Protein AF-0000000067826527 (afdb_homodimer)

Organism: Synechocystis sp. (strain ATCC 27184 / PCC 6803 / Kazusa) (NCBI:txid1111708)

Secondary structure (DSSP, 8-state):
-EEE-SSHHHHHHHHHHHHHHHHHHHHHHHHHHTT-SSEEEEEEE-SSS-EEEEEEEETTEEEEEEHHHHHHHHHBTT-----BSSS------EEE--B-GGGB-TTS-B-HHHHHHHHHHHHHHHHHTSPP----/-EEE-SSHHHHHHHHHHHHHHHHHHHHHHHHHHTT-SSEEEEEEE-SSS-EEEEEEEETTEEEEEEHHHHHHHHHBTT-----BSSS------EEE--B-GGGB-TTS-B-HHHHHHHHHHHHHHHHHTS------

Structure (mmCIF, N/CA/C/O backbone):
data_AF-0000000067826527-model_v1
#
loop_
_entity.id
_entity.type
_entity.pdbx_description
1 polymer 'Slr1568 protein'
#
loop_
_atom_site.group_PDB
_atom_site.id
_atom_site.type_symbol
_atom_site.label_atom_id
_atom_site.label_alt_id
_atom_site.label_comp_id
_atom_site.label_asym_id
_atom_site.label_entity_id
_atom_site.label_seq_id
_atom_site.pdbx_PDB_ins_code
_atom_site.Cartn_x
_atom_site.Cartn_y
_atom_site.Cartn_z
_atom_site.occupancy
_atom_site.B_iso_or_equiv
_atom_site.auth_seq_id
_atom_site.auth_comp_id
_atom_site.auth_asym_id
_atom_site.auth_atom_id
_atom_site.pdbx_PDB_model_num
ATOM 1 N N . MET A 1 1 ? -5.289 8.93 -5.184 1 75.12 1 MET A N 1
ATOM 2 C CA . MET A 1 1 ? -4.32 8.555 -6.203 1 75.12 1 MET A CA 1
ATOM 3 C C . MET A 1 1 ? -4.055 7.055 -6.172 1 75.12 1 MET A C 1
ATOM 5 O O . MET A 1 1 ? -4.09 6.434 -5.109 1 75.12 1 MET A O 1
ATOM 9 N N . LYS A 1 2 ? -3.906 6.398 -7.367 1 79.69 2 LYS A N 1
ATOM 10 C CA . LYS A 1 2 ? -3.594 4.98 -7.512 1 79.69 2 LYS A CA 1
ATOM 11 C C . LYS A 1 2 ? -2.15 4.777 -7.957 1 79.69 2 LYS A C 1
ATOM 13 O O . LYS A 1 2 ? -1.771 5.184 -9.055 1 79.69 2 LYS A O 1
ATOM 18 N N . PRO A 1 3 ? -1.299 4.117 -7.094 1 85.69 3 PRO A N 1
ATOM 19 C CA . PRO A 1 3 ? 0.107 3.943 -7.465 1 85.69 3 PRO A CA 1
ATOM 20 C C . PRO A 1 3 ? 0.297 2.949 -8.609 1 85.69 3 PRO A C 1
ATOM 22 O O . PRO A 1 3 ? -0.403 1.935 -8.672 1 85.69 3 PRO A O 1
ATOM 25 N N . GLU A 1 4 ? 1.176 3.312 -9.516 1 86.81 4 GLU A N 1
ATOM 26 C CA . GLU A 1 4 ? 1.627 2.445 -10.602 1 86.81 4 GLU A CA 1
ATOM 27 C C . GLU A 1 4 ? 3.104 2.09 -10.445 1 86.81 4 GLU A C 1
ATOM 29 O O . GLU A 1 4 ? 3.938 2.969 -10.219 1 86.81 4 GLU A O 1
ATOM 34 N N . PHE A 1 5 ? 3.385 0.788 -10.688 1 87.75 5 PHE A N 1
ATOM 35 C CA . PHE A 1 5 ? 4.746 0.314 -10.477 1 87.75 5 PHE A CA 1
ATOM 36 C C . PHE A 1 5 ? 5.414 -0.027 -11.805 1 87.75 5 PHE A C 1
ATOM 38 O O . PHE A 1 5 ? 4.793 -0.626 -12.68 1 87.75 5 PHE A O 1
ATOM 45 N N . ALA A 1 6 ? 6.664 0.264 -11.922 1 84.06 6 ALA A N 1
ATOM 46 C CA . ALA A 1 6 ? 7.402 0.062 -13.164 1 84.06 6 ALA A CA 1
ATOM 47 C C . ALA A 1 6 ? 7.812 -1.398 -13.328 1 84.06 6 ALA A C 1
ATOM 49 O O . ALA A 1 6 ? 7.953 -1.889 -14.453 1 84.06 6 ALA A O 1
ATOM 50 N N . THR A 1 7 ? 8.086 -2.043 -12.227 1 82.44 7 THR A N 1
ATOM 51 C CA . THR A 1 7 ? 8.586 -3.41 -12.281 1 82.44 7 THR A CA 1
ATOM 52 C C . THR A 1 7 ? 7.82 -4.312 -11.32 1 82.44 7 THR A C 1
ATOM 54 O O . THR A 1 7 ? 7.191 -3.828 -10.383 1 82.44 7 THR A O 1
ATOM 57 N N . VAL A 1 8 ? 7.879 -5.609 -11.555 1 79.75 8 VAL A N 1
ATOM 58 C CA . VAL A 1 8 ? 7.281 -6.598 -10.656 1 79.75 8 VAL A CA 1
ATOM 59 C C . VAL A 1 8 ? 7.949 -6.527 -9.289 1 79.75 8 VAL A C 1
ATOM 61 O O . VAL A 1 8 ? 7.285 -6.66 -8.258 1 79.75 8 VAL A O 1
ATOM 64 N N . GLN A 1 9 ? 9.25 -6.336 -9.328 1 83.44 9 GLN A N 1
ATOM 65 C CA . GLN A 1 9 ? 9.977 -6.227 -8.07 1 83.44 9 GLN A CA 1
ATOM 66 C C . GLN A 1 9 ? 9.453 -5.062 -7.227 1 83.44 9 GLN A C 1
ATOM 68 O O . GLN A 1 9 ? 9.289 -5.195 -6.016 1 83.44 9 GLN A O 1
ATOM 73 N N . ALA A 1 10 ? 9.25 -3.926 -7.859 1 88.62 10 ALA A N 1
ATOM 74 C CA . ALA A 1 10 ? 8.703 -2.771 -7.148 1 88.62 10 ALA A CA 1
ATOM 75 C C . ALA A 1 10 ? 7.332 -3.084 -6.566 1 88.62 10 ALA A C 1
ATOM 77 O O . ALA A 1 10 ? 7.023 -2.689 -5.441 1 88.62 10 ALA A O 1
ATOM 78 N N . TRP A 1 11 ? 6.578 -3.768 -7.25 1 88.06 11 TRP A N 1
ATOM 79 C CA . TRP A 1 11 ? 5.25 -4.172 -6.797 1 88.06 11 TRP A CA 1
ATOM 80 C C . TRP A 1 11 ? 5.348 -5.09 -5.582 1 88.06 11 TRP A C 1
ATOM 82 O O . TRP A 1 11 ? 4.621 -4.914 -4.602 1 88.06 11 TRP A O 1
ATOM 92 N N . GLU A 1 12 ? 6.215 -6.059 -5.613 1 85.25 12 GLU A N 1
ATOM 93 C CA . GLU A 1 12 ? 6.422 -6.984 -4.504 1 85.25 12 GLU A CA 1
ATOM 94 C C . GLU A 1 12 ? 6.902 -6.25 -3.258 1 85.25 12 GLU A C 1
ATOM 96 O O . GLU A 1 12 ? 6.449 -6.531 -2.146 1 85.25 12 GLU A O 1
ATOM 101 N N . GLN A 1 13 ? 7.781 -5.383 -3.512 1 90.44 13 GLN A N 1
ATOM 102 C CA . GLN A 1 13 ? 8.266 -4.586 -2.389 1 90.44 13 GLN A CA 1
ATOM 103 C C . GLN A 1 13 ? 7.137 -3.76 -1.775 1 90.44 13 GLN A C 1
ATOM 105 O O . GLN A 1 13 ? 7.047 -3.637 -0.552 1 90.44 13 GLN A O 1
ATOM 110 N N . ALA A 1 14 ? 6.324 -3.15 -2.564 1 92.69 14 ALA A N 1
ATOM 111 C CA . ALA A 1 14 ? 5.188 -2.375 -2.076 1 92.69 14 ALA A CA 1
ATOM 112 C C . ALA A 1 14 ? 4.27 -3.23 -1.209 1 92.69 14 ALA A C 1
ATOM 114 O O . ALA A 1 14 ? 3.82 -2.793 -0.147 1 92.69 14 ALA A O 1
ATOM 115 N N . ASP A 1 15 ? 4 -4.359 -1.631 1 88.25 15 ASP A N 1
ATOM 116 C CA . ASP A 1 15 ? 3.119 -5.254 -0.89 1 88.25 15 ASP A CA 1
ATOM 117 C C . ASP A 1 15 ? 3.68 -5.551 0.5 1 88.25 15 ASP A C 1
ATOM 119 O O . ASP A 1 15 ? 2.924 -5.656 1.469 1 88.25 15 ASP A O 1
ATOM 123 N N . CYS A 1 16 ? 4.945 -5.734 0.567 1 88.69 16 CYS A N 1
ATOM 124 C CA . CYS A 1 16 ? 5.582 -6.008 1.849 1 88.69 16 CYS A CA 1
ATOM 125 C C . CYS A 1 16 ? 5.531 -4.785 2.756 1 88.69 16 CYS A C 1
ATOM 127 O O . CYS A 1 16 ? 5.449 -4.914 3.979 1 88.69 16 CYS A O 1
ATOM 129 N N . LEU A 1 17 ? 5.504 -3.629 2.172 1 93.94 17 LEU A N 1
ATOM 130 C CA . LEU A 1 17 ? 5.637 -2.393 2.932 1 93.94 17 LEU A CA 1
ATOM 131 C C . LEU A 1 17 ? 4.266 -1.844 3.316 1 93.94 17 LEU A C 1
ATOM 133 O O . LEU A 1 17 ? 4.105 -1.26 4.391 1 93.94 17 LEU A O 1
ATOM 137 N N . MET A 1 18 ? 3.295 -2.014 2.523 1 94.31 18 MET A N 1
ATOM 138 C CA . MET A 1 18 ? 2.094 -1.186 2.594 1 94.31 18 MET A CA 1
ATOM 139 C C . MET A 1 18 ? 1.271 -1.523 3.832 1 94.31 18 MET A C 1
ATOM 141 O O . MET A 1 18 ? 0.791 -0.627 4.527 1 94.31 18 MET A O 1
ATOM 145 N N . GLN A 1 19 ? 1.139 -2.717 4.082 1 91.25 19 GLN A N 1
ATOM 146 C CA . GLN A 1 19 ? 0.295 -3.074 5.219 1 91.25 19 GLN A CA 1
ATOM 147 C C . GLN A 1 19 ? 0.91 -2.602 6.531 1 91.25 19 GLN A C 1
ATOM 149 O O . GLN A 1 19 ? 0.26 -1.901 7.312 1 91.25 19 GLN A O 1
ATOM 154 N N . PRO A 1 20 ? 2.188 -2.918 6.766 1 94.94 20 PRO A N 1
ATOM 155 C CA . PRO A 1 20 ? 2.799 -2.4 7.992 1 94.94 20 PRO A CA 1
ATOM 156 C C . PRO A 1 20 ? 2.873 -0.875 8.016 1 94.94 20 PRO A C 1
ATOM 158 O O . PRO A 1 20 ? 2.771 -0.266 9.086 1 94.94 20 PRO A O 1
ATOM 161 N N . ALA A 1 21 ? 3.092 -0.25 6.93 1 97.25 21 ALA A N 1
ATOM 162 C CA . ALA A 1 21 ? 3.127 1.208 6.855 1 97.25 21 ALA A CA 1
ATOM 163 C C . ALA A 1 21 ? 1.766 1.808 7.195 1 97.25 21 ALA A C 1
ATOM 165 O O . ALA A 1 21 ? 1.682 2.799 7.926 1 97.25 21 ALA A O 1
ATOM 166 N N . LEU A 1 22 ? 0.709 1.244 6.707 1 95.38 22 LEU A N 1
ATOM 167 C CA . LEU A 1 22 ? -0.637 1.734 6.98 1 95.38 22 LEU A CA 1
ATOM 168 C C . LEU A 1 22 ? -0.954 1.646 8.469 1 95.38 22 LEU A C 1
ATOM 170 O O . LEU A 1 22 ? -1.462 2.604 9.062 1 95.38 22 LEU A O 1
ATOM 174 N N . ILE A 1 23 ? -0.688 0.523 9.062 1 94.44 23 ILE A N 1
ATOM 175 C CA . ILE A 1 23 ? -0.967 0.311 10.477 1 94.44 23 ILE A CA 1
ATOM 176 C C . ILE A 1 23 ? -0.205 1.338 11.312 1 94.44 23 ILE A C 1
ATOM 178 O O . ILE A 1 23 ? -0.773 1.959 12.211 1 94.44 23 ILE A O 1
ATOM 182 N N . ARG A 1 24 ? 1.054 1.52 10.977 1 97.88 24 ARG A N 1
ATOM 183 C CA . ARG A 1 24 ? 1.873 2.467 11.727 1 97.88 24 ARG A CA 1
ATOM 184 C C . ARG A 1 24 ? 1.398 3.898 11.5 1 97.88 24 ARG A C 1
ATOM 186 O O . ARG A 1 24 ? 1.405 4.711 12.422 1 97.88 24 ARG A O 1
ATOM 193 N N . THR A 1 25 ? 1.065 4.266 10.242 1 97.81 25 THR A N 1
ATOM 194 C CA . THR A 1 25 ? 0.529 5.59 9.945 1 97.81 25 THR A CA 1
ATOM 195 C C . THR A 1 25 ? -0.714 5.867 10.789 1 97.81 25 THR A C 1
ATOM 197 O O . THR A 1 25 ? -0.813 6.918 11.43 1 97.81 25 THR A O 1
ATOM 200 N N . ILE A 1 26 ? -1.634 4.91 10.844 1 96.62 26 ILE A N 1
ATOM 201 C CA . ILE A 1 26 ? -2.871 5.066 11.602 1 96.62 26 ILE A CA 1
ATOM 202 C C . ILE A 1 26 ? -2.553 5.172 13.086 1 96.62 26 ILE A C 1
ATOM 204 O O . ILE A 1 26 ? -3.111 6.016 13.789 1 96.62 26 ILE A O 1
ATOM 208 N N . ASP A 1 27 ? -1.639 4.34 13.625 1 97.31 27 ASP A N 1
ATOM 209 C CA . ASP A 1 27 ? -1.258 4.363 15.031 1 97.31 27 ASP A CA 1
ATOM 210 C C . ASP A 1 27 ? -0.679 5.723 15.422 1 97.31 27 ASP A C 1
ATOM 212 O O . ASP A 1 27 ? -1.078 6.309 16.438 1 97.31 27 ASP A O 1
ATOM 216 N N . HIS A 1 28 ? 0.188 6.211 14.609 1 97.94 28 HIS A N 1
ATOM 217 C CA . HIS A 1 28 ? 0.809 7.496 14.914 1 97.94 28 HIS A CA 1
ATOM 218 C C . HIS A 1 28 ? -0.188 8.641 14.758 1 97.94 28 HIS A C 1
ATOM 220 O O . HIS A 1 28 ? -0.124 9.633 15.492 1 97.94 28 HIS A O 1
ATOM 226 N N . LEU A 1 29 ? -1.054 8.562 13.797 1 97.12 29 LEU A N 1
ATOM 227 C CA . LEU A 1 29 ? -2.119 9.555 13.68 1 97.12 29 LEU A CA 1
ATOM 228 C C . LEU A 1 29 ? -2.967 9.586 14.945 1 97.12 29 LEU A C 1
ATOM 230 O O . LEU A 1 29 ? -3.209 10.664 15.508 1 97.12 29 LEU A O 1
ATOM 234 N N . ARG A 1 30 ? -3.43 8.406 15.32 1 96.12 30 ARG A N 1
ATOM 235 C CA . ARG A 1 30 ? -4.23 8.305 16.547 1 96.12 30 ARG A CA 1
ATOM 236 C C . ARG A 1 30 ? -3.51 8.945 17.719 1 96.12 30 ARG A C 1
ATOM 238 O O . ARG A 1 30 ? -4.105 9.734 18.469 1 96.12 30 ARG A O 1
ATOM 245 N N . GLN A 1 31 ? -2.268 8.562 17.922 1 97.38 31 GLN A N 1
ATOM 246 C CA . GLN A 1 31 ? -1.473 9.109 19.016 1 97.38 31 GLN A CA 1
ATOM 247 C C . GLN A 1 31 ? -1.354 10.625 18.891 1 97.38 31 GLN A C 1
ATOM 249 O O . GLN A 1 31 ? -1.518 11.344 19.891 1 97.38 31 GLN A O 1
ATOM 254 N N . GLY A 1 32 ? -1.111 11.164 17.703 1 96.31 32 GLY A N 1
ATOM 255 C CA . GLY A 1 32 ? -0.973 12.594 17.5 1 96.31 32 GLY A CA 1
ATOM 256 C C . GLY A 1 32 ? -2.27 13.359 17.703 1 96.31 32 GLY A C 1
ATOM 257 O O . GLY A 1 32 ? -2.262 14.492 18.172 1 96.31 32 GLY A O 1
ATOM 258 N N . LEU A 1 33 ? -3.301 12.766 17.359 1 96 33 LEU A N 1
ATOM 259 C CA . LEU A 1 33 ? -4.609 13.406 17.453 1 96 33 LEU A CA 1
ATOM 260 C C . LEU A 1 33 ? -5.051 13.531 18.906 1 96 33 LEU A C 1
ATOM 262 O O . LEU A 1 33 ? -5.941 14.328 19.219 1 96 33 LEU A O 1
ATOM 266 N N . GLU A 1 34 ? -4.543 12.734 19.75 1 94.94 34 GLU A N 1
ATOM 267 C CA . GLU A 1 34 ? -4.871 12.828 21.172 1 94.94 34 GLU A CA 1
ATOM 268 C C . GLU A 1 34 ? -4.559 14.219 21.719 1 94.94 34 GLU A C 1
ATOM 270 O O . GLU A 1 34 ? -5.23 14.695 22.641 1 94.94 34 GLU A O 1
ATOM 275 N N . SER A 1 35 ? -3.57 14.859 21.234 1 91.62 35 SER A N 1
ATOM 276 C CA . SER A 1 35 ? -3.18 16.188 21.703 1 91.62 35 SER A CA 1
ATOM 277 C C . SER A 1 35 ? -3.568 17.266 20.719 1 91.62 35 SER A C 1
ATOM 279 O O . SER A 1 35 ? -3.217 18.438 20.891 1 91.62 35 SER A O 1
ATOM 281 N N . CYS A 1 36 ? -4.105 16.938 19.625 1 91.69 36 CYS A N 1
ATOM 282 C CA . CYS A 1 36 ? -4.504 17.875 18.578 1 91.69 36 CYS A CA 1
ATOM 283 C C . CYS A 1 36 ? -5.781 18.609 18.984 1 91.69 36 CYS A C 1
ATOM 285 O O . CYS A 1 36 ? -6.762 17.984 19.391 1 91.69 36 CYS A O 1
ATOM 287 N N . PRO A 1 37 ? -5.801 20.016 18.938 1 91.5 37 PRO A N 1
ATOM 288 C CA . PRO A 1 37 ? -6.984 20.766 19.344 1 91.5 37 PRO A CA 1
ATOM 289 C C . PRO A 1 37 ? -8.109 20.703 18.312 1 91.5 37 PRO A C 1
ATOM 291 O O . PRO A 1 37 ? -9.242 21.109 18.594 1 91.5 37 P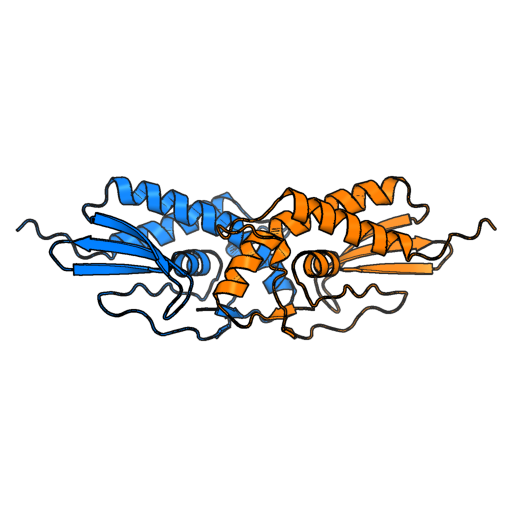RO A O 1
ATOM 294 N N . TRP A 1 38 ? -7.887 20.125 17.125 1 93.75 38 TRP A N 1
ATOM 295 C CA . TRP A 1 38 ? -8.914 19.969 16.109 1 93.75 38 TRP A CA 1
ATOM 296 C C . TRP A 1 38 ? -9.773 18.75 16.375 1 93.75 38 TRP A C 1
ATOM 298 O O . TRP A 1 38 ? -9.266 17.703 16.797 1 93.75 38 TRP A O 1
ATOM 308 N N . ARG A 1 39 ? -11.094 19.047 16.094 1 94.12 39 ARG A N 1
ATOM 309 C CA . ARG A 1 39 ? -11.977 17.875 16.188 1 94.12 39 ARG A CA 1
ATOM 310 C C . ARG A 1 39 ? -11.742 16.938 15.008 1 94.12 39 ARG A C 1
ATOM 312 O O . ARG A 1 39 ? -11.781 17.344 13.852 1 94.12 39 ARG A O 1
ATOM 319 N N . SER A 1 40 ? -11.477 15.633 15.352 1 95.44 40 SER A N 1
ATOM 320 C CA . SER A 1 40 ? -11.125 14.664 14.32 1 95.44 40 SER A CA 1
ATOM 321 C C . SER A 1 40 ? -12.25 13.648 14.109 1 95.44 40 SER A C 1
ATOM 323 O O . SER 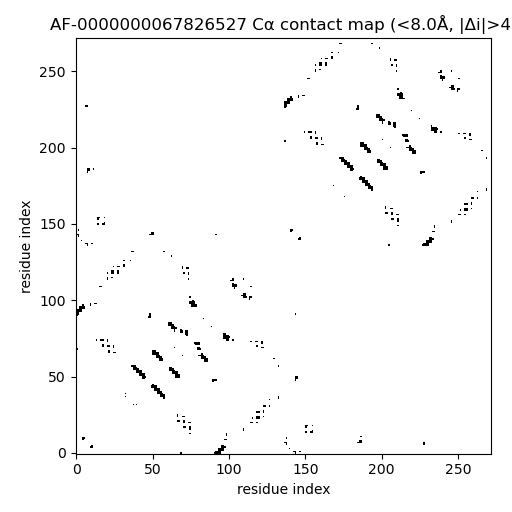A 1 40 ? -12.961 13.305 15.055 1 95.44 40 SER A O 1
ATOM 325 N N . ARG A 1 41 ? -12.461 13.273 12.812 1 93.94 41 ARG A N 1
ATOM 326 C CA . ARG A 1 41 ? -13.336 12.148 12.477 1 93.94 41 ARG A CA 1
ATOM 327 C C . ARG A 1 41 ? -12.797 11.367 11.289 1 93.94 41 ARG A C 1
ATOM 329 O O . ARG A 1 41 ? -12.234 11.953 10.359 1 93.94 41 ARG A O 1
ATOM 336 N N . TYR A 1 42 ? -12.977 9.961 11.398 1 91.31 42 TYR A N 1
ATOM 337 C CA . TYR A 1 42 ? -12.625 9.078 10.289 1 91.31 42 TYR A CA 1
ATOM 338 C C . TYR A 1 42 ? -13.836 8.781 9.414 1 91.31 42 TYR A C 1
ATOM 340 O O . TYR A 1 42 ? -14.922 8.492 9.93 1 91.31 42 TYR A O 1
ATOM 348 N N . GLU A 1 43 ? -13.672 9.062 8.109 1 88.31 43 GLU A N 1
ATOM 349 C CA . GLU A 1 43 ? -14.766 8.773 7.18 1 88.31 43 GLU A CA 1
ATOM 350 C C . GLU A 1 43 ? -14.312 7.832 6.07 1 88.31 43 GLU A C 1
ATOM 352 O O . GLU A 1 43 ? -13.18 7.93 5.59 1 88.31 43 GLU A O 1
ATOM 357 N N . GLU A 1 44 ? -15.078 6.82 5.832 1 83.75 44 GLU A N 1
ATOM 358 C CA . GLU A 1 44 ? -14.945 6.023 4.617 1 83.75 44 GLU A CA 1
ATOM 359 C C . GLU A 1 44 ? -15.867 6.543 3.516 1 83.75 44 GLU A C 1
ATOM 361 O O . GLU A 1 44 ? -17.078 6.648 3.713 1 83.75 44 GLU A O 1
ATOM 366 N N . VAL A 1 45 ? -15.266 7.023 2.387 1 77.62 45 VAL A N 1
ATOM 367 C CA . VAL A 1 45 ? -16.078 7.625 1.329 1 77.62 45 VAL A CA 1
ATOM 368 C C . VAL A 1 45 ? -15.977 6.781 0.062 1 77.62 45 VAL A C 1
ATOM 370 O O . VAL A 1 45 ? -15.008 6.043 -0.129 1 77.62 45 VAL A O 1
ATOM 373 N N . GLN A 1 46 ? -16.984 6.75 -0.594 1 72.5 46 GLN A N 1
ATOM 374 C CA . GLN A 1 46 ? -17 6.07 -1.886 1 72.5 46 GLN A CA 1
ATOM 375 C C . GLN A 1 46 ? -16.906 7.074 -3.033 1 72.5 46 GLN A C 1
ATOM 377 O O . GLN A 1 46 ? -16.391 6.754 -4.102 1 72.5 46 GLN A O 1
ATOM 382 N N . GLU A 1 47 ? -17.406 8.164 -2.891 1 70.56 47 GLU A N 1
ATOM 383 C CA . GLU A 1 47 ? -17.375 9.242 -3.875 1 70.56 47 GLU A CA 1
ATOM 384 C C . GLU A 1 47 ? -16.766 10.516 -3.287 1 70.56 47 GLU A C 1
ATOM 386 O O . GLU A 1 47 ? -16.906 10.781 -2.092 1 70.56 47 GLU A O 1
ATOM 391 N N . PRO A 1 48 ? -16.109 11.391 -4.117 1 65.75 48 PRO A N 1
ATOM 392 C CA . PRO A 1 48 ? -15.82 11.141 -5.531 1 65.75 48 PRO A CA 1
ATOM 393 C C . PRO A 1 48 ? -14.727 10.094 -5.73 1 65.75 48 PRO A C 1
ATOM 395 O O . PRO A 1 48 ? -14.664 9.453 -6.781 1 65.75 48 PRO A O 1
ATOM 398 N N . ILE A 1 49 ? -13.828 9.969 -4.691 1 64.56 49 ILE A N 1
ATOM 399 C CA . ILE A 1 49 ? -12.789 8.938 -4.742 1 64.56 49 ILE A CA 1
ATOM 400 C C . ILE A 1 49 ? -12.867 8.07 -3.492 1 64.56 49 ILE A C 1
ATOM 402 O O . ILE A 1 49 ? -12.812 8.578 -2.369 1 64.56 49 ILE A O 1
ATOM 406 N N . PRO A 1 50 ? -13.172 6.73 -3.729 1 69.06 50 PRO A N 1
ATOM 407 C CA . PRO A 1 50 ? -13.219 5.836 -2.566 1 69.06 50 PRO A CA 1
ATOM 408 C C . PRO A 1 50 ? -11.945 5.895 -1.729 1 69.06 50 PRO A C 1
ATOM 410 O O . PRO A 1 50 ? -10.844 6.035 -2.275 1 69.06 50 PRO A O 1
ATOM 413 N N . GLY A 1 51 ? -12.133 5.93 -0.45 1 76.75 51 GLY A N 1
ATOM 414 C CA . GLY A 1 51 ? -10.969 5.914 0.422 1 76.75 51 GLY A CA 1
ATOM 415 C C . GLY A 1 51 ? -11.312 6.145 1.881 1 76.75 51 GLY A C 1
ATOM 416 O O . GLY A 1 51 ? -12.484 6.266 2.236 1 76.75 51 GLY A O 1
ATOM 417 N N . HIS A 1 52 ? -10.32 5.898 2.672 1 84.81 52 HIS A N 1
ATOM 418 C CA . HIS A 1 52 ? -10.367 6.18 4.102 1 84.81 52 HIS A CA 1
ATOM 419 C C . HIS A 1 52 ? -9.75 7.539 4.418 1 84.81 52 HIS A C 1
ATOM 421 O O . HIS A 1 52 ? -8.539 7.723 4.277 1 84.81 52 HIS A O 1
ATOM 427 N N . ARG A 1 53 ? -10.703 8.461 4.926 1 89.81 53 ARG A N 1
ATOM 428 C CA . ARG A 1 53 ? -10.25 9.828 5.117 1 89.81 53 ARG A CA 1
ATOM 429 C C . ARG A 1 53 ? -10.258 10.211 6.598 1 89.81 53 ARG A C 1
ATOM 431 O O . ARG A 1 53 ? -11.148 9.805 7.34 1 89.81 53 ARG A O 1
ATOM 438 N N . LEU A 1 54 ? -9.281 11.047 6.969 1 94.56 54 LEU A N 1
ATOM 439 C CA . LEU A 1 54 ? -9.266 11.781 8.227 1 94.56 54 LEU A CA 1
ATOM 440 C C . LEU A 1 54 ? -9.703 13.227 8.008 1 94.56 54 LEU A C 1
ATOM 442 O O . LEU A 1 54 ? -9.117 13.938 7.188 1 94.56 54 LEU A O 1
ATOM 446 N N . ILE A 1 55 ? -10.805 13.617 8.656 1 93.56 55 ILE A N 1
ATOM 447 C CA . ILE A 1 55 ? -11.312 14.977 8.586 1 93.56 55 ILE A CA 1
ATOM 448 C C . ILE A 1 55 ? -11.062 15.695 9.906 1 93.56 55 ILE A C 1
ATOM 450 O O . ILE A 1 55 ? -11.414 15.18 10.977 1 93.56 55 ILE A O 1
ATOM 454 N N . LEU A 1 56 ? -10.43 16.828 9.836 1 94.88 56 LEU A N 1
ATOM 455 C CA . LEU A 1 56 ? -10.172 17.703 10.977 1 94.88 56 LEU A CA 1
ATOM 456 C C . LEU A 1 56 ? -10.945 19.016 10.836 1 94.88 56 LEU A C 1
ATOM 458 O O . LEU A 1 56 ? -10.898 19.656 9.789 1 94.88 56 LEU A O 1
ATOM 462 N N . GLU A 1 57 ? -11.625 19.328 11.922 1 93.5 57 GLU A N 1
ATOM 463 C CA . GLU A 1 57 ? -12.453 20.531 11.898 1 93.5 57 GLU A CA 1
ATOM 464 C C . GLU A 1 57 ? -12.133 21.438 13.078 1 93.5 57 GLU A C 1
ATOM 466 O O . GLU A 1 57 ? -11.906 20.969 14.188 1 93.5 57 GLU A O 1
ATOM 471 N N . ASN A 1 58 ? -12.023 22.734 12.766 1 91.94 58 ASN A N 1
ATOM 472 C CA . ASN A 1 58 ? -11.82 23.766 13.773 1 91.94 58 ASN A CA 1
ATOM 473 C C . ASN A 1 58 ? -12.453 25.094 13.352 1 91.94 58 ASN A C 1
ATOM 475 O O . ASN A 1 58 ? -12.07 25.672 12.328 1 91.94 58 ASN A O 1
ATOM 479 N N . GLU A 1 59 ? -13.297 25.672 14.203 1 88.94 59 GLU A N 1
ATOM 480 C CA . GLU A 1 59 ? -13.922 26.969 14.039 1 88.94 59 GLU A CA 1
ATOM 481 C C . GLU A 1 59 ? -14.352 27.203 12.594 1 88.94 59 GLU A C 1
ATOM 483 O O . GLU A 1 59 ? -14.047 28.234 12.008 1 88.94 59 GLU A O 1
ATOM 488 N N . GLY A 1 60 ? -14.938 26.172 11.906 1 87.06 60 GLY A N 1
ATOM 489 C CA . GLY A 1 60 ? -15.516 26.312 10.586 1 87.06 60 GLY A CA 1
ATOM 490 C C . GLY A 1 60 ? -14.562 25.938 9.469 1 87.06 60 GLY A C 1
ATOM 491 O O . GLY A 1 60 ? -14.938 25.922 8.297 1 87.06 60 GLY A O 1
ATOM 492 N N . GLN A 1 61 ? -13.492 25.656 9.898 1 89.12 61 GLN A N 1
ATOM 493 C CA . GLN A 1 61 ? -12.508 25.203 8.914 1 89.12 61 GLN A CA 1
ATOM 494 C C . GLN A 1 61 ? -12.398 23.688 8.906 1 89.12 61 GLN A C 1
ATOM 496 O O . GLN A 1 61 ? -12.539 23.047 9.945 1 89.12 61 GLN A O 1
ATOM 501 N N . THR A 1 62 ? -12.156 23.266 7.656 1 89.88 62 THR A N 1
ATOM 502 C CA . THR A 1 62 ? -12.016 21.828 7.508 1 89.88 62 THR A CA 1
ATOM 503 C C . THR A 1 62 ? -10.719 21.484 6.781 1 89.88 62 THR A C 1
ATOM 505 O O . THR A 1 62 ? -10.352 22.156 5.805 1 89.88 62 THR A O 1
ATOM 508 N N . TYR A 1 63 ? -10.102 20.469 7.391 1 90.12 63 TYR A N 1
ATOM 509 C CA . TYR A 1 63 ? -8.898 19.891 6.801 1 90.12 63 TYR A CA 1
ATOM 510 C C . TYR A 1 63 ? -8.977 18.375 6.766 1 90.12 63 TYR A C 1
ATOM 512 O O . TYR A 1 63 ? -9.445 17.75 7.719 1 90.12 63 TYR A O 1
ATOM 520 N N . GLY A 1 64 ? -8.516 17.906 5.539 1 90.19 64 GLY A N 1
ATOM 521 C CA . GLY A 1 64 ? -8.633 16.469 5.414 1 90.19 64 GLY A CA 1
ATOM 522 C C . GLY A 1 64 ? -7.488 15.836 4.645 1 90.19 64 GLY A C 1
ATOM 523 O O . GLY A 1 64 ? -6.723 16.531 3.977 1 90.19 64 GLY A O 1
ATOM 524 N N . VAL A 1 65 ? -7.422 14.539 4.863 1 91.19 65 VAL A N 1
ATOM 525 C CA . VAL A 1 65 ? -6.426 13.781 4.113 1 91.19 65 VAL A CA 1
ATOM 526 C C . VAL A 1 65 ? -6.895 12.344 3.943 1 91.19 65 VAL A C 1
ATOM 528 O O . VAL A 1 65 ? -7.543 11.781 4.832 1 91.19 65 VAL A O 1
ATOM 531 N N . ASN A 1 66 ? -6.648 11.82 2.691 1 89.88 66 ASN A N 1
ATOM 532 C CA . ASN A 1 66 ? -6.781 10.375 2.535 1 89.88 66 ASN A CA 1
ATOM 533 C C . ASN A 1 66 ? -5.652 9.625 3.242 1 89.88 66 ASN A C 1
ATOM 535 O O . ASN A 1 66 ? -4.477 9.898 3.002 1 89.88 66 ASN A O 1
ATOM 539 N N . ILE A 1 67 ? -5.977 8.695 4.125 1 92.94 67 ILE A N 1
ATOM 540 C CA . ILE A 1 67 ? -4.984 8.016 4.949 1 92.94 67 ILE A CA 1
ATOM 541 C C . ILE A 1 67 ? -4.027 7.227 4.059 1 92.94 67 ILE A C 1
ATOM 543 O O . ILE A 1 67 ? -2.83 7.145 4.344 1 92.94 67 ILE A O 1
ATOM 547 N N . TRP A 1 68 ? -4.52 6.613 2.967 1 89.81 68 TRP A N 1
ATOM 548 C CA . TRP A 1 68 ? -3.664 5.902 2.021 1 89.81 68 TRP A CA 1
ATOM 549 C C . TRP A 1 68 ? -2.633 6.844 1.408 1 89.81 68 TRP A C 1
ATOM 551 O O . TRP A 1 68 ? -1.52 6.426 1.08 1 89.81 68 TRP A O 1
ATOM 561 N N . ASP A 1 69 ? -2.977 8.148 1.239 1 91 69 ASP A N 1
ATOM 562 C CA . ASP A 1 69 ? -2.041 9.156 0.741 1 91 69 ASP A CA 1
ATOM 563 C C . ASP A 1 69 ? -0.836 9.289 1.67 1 91 69 ASP A C 1
ATOM 565 O O . ASP A 1 69 ? 0.304 9.375 1.208 1 91 69 ASP A O 1
ATOM 569 N N . LEU A 1 70 ? -1.18 9.297 2.988 1 94.94 70 LEU A N 1
ATOM 570 C CA . LEU A 1 70 ? -0.086 9.359 3.951 1 94.94 70 LEU A CA 1
ATOM 571 C C . LEU A 1 70 ? 0.736 8.078 3.93 1 94.94 70 LEU A C 1
ATOM 573 O O . LEU A 1 70 ? 1.966 8.125 4.008 1 94.94 70 LEU A O 1
ATOM 577 N N . CYS A 1 71 ? 0.081 7.016 3.846 1 96.06 71 CYS A N 1
ATOM 578 C CA . CYS A 1 71 ? 0.759 5.727 3.744 1 96.06 71 CYS A CA 1
ATOM 579 C C . CYS A 1 71 ? 1.67 5.684 2.523 1 96.06 71 CYS A C 1
ATOM 581 O O . CYS A 1 71 ? 2.805 5.211 2.607 1 96.06 71 CYS A O 1
ATOM 583 N N . PHE A 1 72 ? 1.205 6.199 1.297 1 93.81 72 PHE A N 1
ATOM 584 C CA . PHE A 1 72 ? 2 6.254 0.076 1 93.81 72 PHE A CA 1
ATOM 585 C C . PHE A 1 72 ? 3.242 7.113 0.279 1 93.81 72 PHE A C 1
ATOM 587 O O . PHE A 1 72 ? 4.328 6.77 -0.194 1 93.81 72 PHE A O 1
ATOM 594 N N . GLN A 1 73 ? 3.016 8.211 1.033 1 96.81 73 GLN A N 1
ATOM 595 C CA . GLN A 1 73 ? 4.16 9.078 1.296 1 96.81 73 GLN A CA 1
ATOM 596 C C . GLN A 1 73 ? 5.223 8.352 2.119 1 96.81 73 GLN A C 1
ATOM 598 O O . GLN A 1 73 ? 6.418 8.602 1.953 1 96.81 73 GLN A O 1
ATOM 603 N N . VAL A 1 74 ? 4.859 7.465 2.939 1 98.25 74 VAL A N 1
ATOM 604 C CA . VAL A 1 74 ? 5.789 6.668 3.734 1 98.25 74 VAL A CA 1
ATOM 605 C C . VAL A 1 74 ? 6.492 5.648 2.842 1 98.25 74 VAL A C 1
ATOM 607 O O . VAL A 1 74 ? 7.715 5.496 2.904 1 98.25 74 VAL A O 1
ATOM 610 N N . CYS A 1 75 ? 5.824 5.02 2.045 1 97.5 75 CYS A N 1
ATOM 611 C CA . CYS A 1 75 ? 6.324 3.863 1.31 1 97.5 75 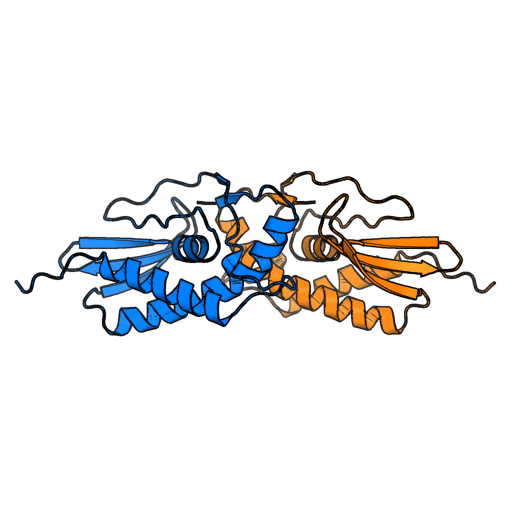CYS A CA 1
ATOM 612 C C . CYS A 1 75 ? 7.16 4.301 0.112 1 97.5 75 CYS A C 1
ATOM 614 O O . CYS A 1 75 ? 8.086 3.594 -0.295 1 97.5 75 CYS A O 1
ATOM 616 N N . PHE A 1 76 ? 6.789 5.43 -0.564 1 97.12 76 PHE A N 1
ATOM 617 C CA . PHE A 1 76 ? 7.379 5.785 -1.851 1 97.12 76 PHE A CA 1
ATOM 618 C C . PHE A 1 76 ? 8.297 6.992 -1.71 1 97.12 76 PHE A C 1
ATOM 620 O O . PHE A 1 76 ? 8.016 7.906 -0.932 1 97.12 76 PHE A O 1
ATOM 627 N N . ALA A 1 77 ? 9.375 7.02 -2.479 1 97.38 77 ALA A N 1
ATOM 628 C CA . ALA A 1 77 ? 10.383 8.07 -2.404 1 97.38 77 ALA A CA 1
ATOM 629 C C . ALA A 1 77 ? 9.898 9.344 -3.1 1 97.38 77 ALA A C 1
ATOM 631 O O . ALA A 1 77 ? 10.289 10.453 -2.725 1 97.38 77 ALA A O 1
ATOM 632 N N . ASN A 1 78 ? 9.133 9.234 -4.062 1 96.31 78 ASN A N 1
ATOM 633 C CA . ASN A 1 78 ? 8.727 10.367 -4.887 1 96.31 78 ASN A CA 1
ATOM 634 C C . ASN A 1 78 ? 7.234 10.664 -4.734 1 96.31 78 ASN A C 1
ATOM 636 O O . ASN A 1 78 ? 6.551 10.945 -5.719 1 96.31 78 ASN A O 1
ATOM 640 N N . TYR A 1 79 ? 6.73 10.531 -3.582 1 93.75 79 TYR A N 1
ATOM 641 C CA . TYR A 1 79 ? 5.309 10.75 -3.338 1 93.75 79 TYR A CA 1
ATOM 642 C C . TYR A 1 79 ? 5.094 11.773 -2.236 1 93.75 79 TYR A C 1
ATOM 644 O O . TYR A 1 79 ? 5.766 11.742 -1.203 1 93.75 79 TYR A O 1
ATOM 652 N N . GLN A 1 80 ? 4.133 12.742 -2.447 1 91.88 80 GLN A N 1
ATOM 653 C CA . GLN A 1 80 ? 3.727 13.727 -1.448 1 91.88 80 GLN A CA 1
ATOM 654 C C . GLN A 1 80 ? 2.217 13.695 -1.229 1 91.88 80 GLN A C 1
ATOM 656 O O . GLN A 1 80 ? 1.444 13.859 -2.174 1 91.88 80 GLN A O 1
ATOM 661 N N . ALA A 1 81 ? 1.892 13.422 -0.009 1 90.38 81 ALA A N 1
ATOM 662 C CA . ALA A 1 81 ? 0.471 13.438 0.33 1 90.38 81 ALA A CA 1
ATOM 663 C C . ALA A 1 81 ? -0.148 14.797 0.037 1 90.38 81 ALA A C 1
ATOM 665 O O . ALA A 1 81 ? 0.514 15.828 0.175 1 90.38 81 ALA A O 1
ATOM 666 N N . GLN A 1 82 ? -1.359 14.773 -0.358 1 86.94 82 GLN A N 1
ATOM 667 C CA . GLN A 1 82 ? -2.059 16 -0.71 1 86.94 82 GLN A CA 1
ATOM 668 C C . GLN A 1 82 ? -3.305 16.203 0.151 1 86.94 82 GLN A C 1
ATOM 670 O O . GLN A 1 82 ? -4.414 15.875 -0.276 1 86.94 82 GLN A O 1
ATOM 675 N N . PRO A 1 83 ? -3.115 16.734 1.32 1 86.38 83 PRO A N 1
ATOM 676 C CA . PRO A 1 83 ? -4.293 17.078 2.119 1 86.38 83 PRO A CA 1
ATOM 677 C C . PRO A 1 83 ? -5.219 18.062 1.416 1 86.38 83 PRO A C 1
ATOM 679 O O . PRO A 1 83 ? -4.812 18.719 0.449 1 86.38 83 PRO A O 1
ATOM 682 N N . PHE A 1 84 ? -6.359 18.109 1.842 1 82.5 84 PHE A N 1
ATOM 683 C CA . PHE A 1 84 ? -7.32 19 1.19 1 82.5 84 PHE A CA 1
ATOM 684 C C . PHE A 1 84 ? -8.094 19.812 2.221 1 82.5 84 PHE A C 1
ATOM 686 O O . PHE A 1 84 ? -8.141 19.453 3.398 1 82.5 84 PHE A O 1
ATOM 693 N N . GLY A 1 85 ? -8.555 20.875 1.846 1 81.38 85 GLY A N 1
ATOM 694 C CA . GLY A 1 85 ? -9.438 21.703 2.658 1 81.38 85 GLY A CA 1
ATOM 695 C C . GLY A 1 85 ? -10.906 21.484 2.355 1 81.38 85 GLY A C 1
ATOM 696 O O . GLY A 1 85 ? -11.344 20.344 2.174 1 81.38 85 GLY A O 1
ATOM 697 N N . ASP A 1 86 ? -11.453 22.641 2.217 1 72.56 86 ASP A N 1
ATOM 698 C CA . ASP A 1 86 ? -12.898 22.562 2.01 1 72.56 86 ASP A CA 1
ATOM 699 C C . ASP A 1 86 ? -13.219 21.938 0.655 1 72.56 86 ASP A C 1
ATOM 701 O O . ASP A 1 86 ? -14.297 21.359 0.474 1 72.56 86 ASP A O 1
ATOM 705 N N . ASN A 1 87 ? -12.148 21.922 -0.155 1 69.44 87 ASN A N 1
ATOM 706 C CA . ASN A 1 87 ? -12.359 21.328 -1.47 1 69.44 87 ASN A CA 1
ATOM 707 C C . ASN A 1 87 ? -11.727 19.938 -1.573 1 69.44 87 ASN A C 1
ATOM 709 O O . ASN A 1 87 ? -10.594 19.734 -1.133 1 69.44 87 ASN A O 1
ATOM 713 N N . LEU A 1 88 ? -12.445 18.953 -2.047 1 64.69 88 LEU A N 1
ATOM 714 C CA . LEU A 1 88 ? -12.023 17.547 -2.119 1 64.69 88 LEU A CA 1
ATOM 715 C C . LEU A 1 88 ? -11.141 17.312 -3.344 1 64.69 88 LEU A C 1
ATOM 717 O O . LEU A 1 88 ? -11.367 17.906 -4.398 1 64.69 88 LEU A O 1
ATOM 721 N N . PRO A 1 89 ? -10.086 16.594 -3.041 1 62.06 89 PRO A N 1
ATOM 722 C CA . PRO A 1 89 ? -9.258 16.297 -4.211 1 62.06 89 PRO A CA 1
ATOM 723 C C . PRO A 1 89 ? -9.969 15.43 -5.234 1 62.0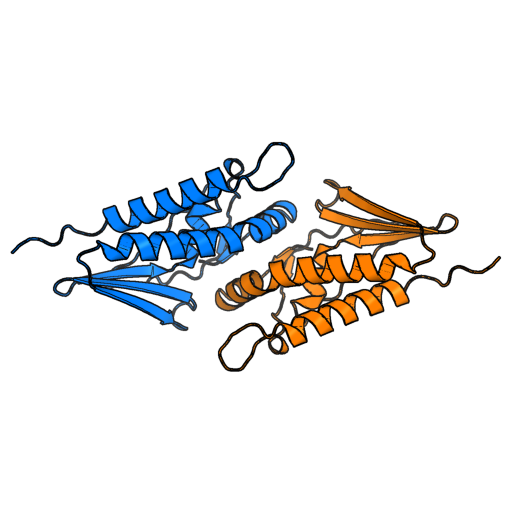6 89 PRO A C 1
ATOM 725 O O . PRO A 1 89 ? -10.766 14.562 -4.863 1 62.06 89 PRO A O 1
ATOM 728 N N . GLU A 1 90 ? -10.008 15.867 -6.492 1 58.22 90 GLU A N 1
ATOM 729 C CA . GLU A 1 90 ? -10.633 15.109 -7.57 1 58.22 90 GLU A CA 1
ATOM 730 C C . GLU A 1 90 ? -9.672 14.094 -8.172 1 58.22 90 GLU A C 1
ATOM 732 O O . GLU A 1 90 ? -10.008 13.398 -9.133 1 58.22 90 GLU A O 1
ATOM 737 N N . ASN A 1 91 ? -8.617 13.836 -7.512 1 58.28 91 ASN A N 1
ATOM 738 C CA . ASN A 1 91 ? -7.641 13.227 -8.406 1 58.28 91 ASN A CA 1
ATOM 739 C C . ASN A 1 91 ? -7.555 11.711 -8.203 1 58.28 91 ASN A C 1
ATOM 741 O O . ASN A 1 91 ? -7.316 11.25 -7.082 1 58.28 91 ASN A O 1
ATOM 745 N N . ASN A 1 92 ? -8.086 10.906 -9.141 1 64.19 92 ASN A N 1
ATOM 746 C CA . ASN A 1 92 ? -8 9.453 -9.242 1 64.19 92 ASN A CA 1
ATOM 747 C C . ASN A 1 92 ? -6.953 9.023 -10.266 1 64.19 92 ASN A C 1
ATOM 749 O O . ASN A 1 92 ? -7.055 7.941 -10.844 1 64.19 92 ASN A O 1
ATOM 753 N N . GLN A 1 93 ? -5.988 9.914 -10.469 1 71.38 93 GLN A N 1
ATOM 754 C CA . GLN A 1 93 ? -5.047 9.609 -11.539 1 71.38 93 GLN A CA 1
ATOM 755 C C . GLN A 1 93 ? -3.975 8.633 -11.062 1 71.38 93 GLN A C 1
ATOM 757 O O . GLN A 1 93 ? -3.611 8.617 -9.883 1 71.38 93 GLN A O 1
ATOM 762 N N . ALA A 1 94 ? -3.586 7.836 -12.023 1 77.5 94 ALA A N 1
ATOM 763 C CA . ALA A 1 94 ? -2.453 6.938 -11.812 1 77.5 94 ALA A CA 1
ATOM 764 C C . ALA A 1 94 ? -1.145 7.715 -11.719 1 77.5 94 ALA A C 1
ATOM 766 O O . ALA A 1 94 ? -0.943 8.688 -12.445 1 77.5 94 ALA A O 1
ATOM 767 N N . LEU A 1 95 ? -0.394 7.352 -10.734 1 84.94 95 LEU A N 1
ATOM 768 C CA . LEU A 1 95 ? 0.911 7.973 -10.539 1 84.94 95 LEU A CA 1
ATOM 769 C C . LEU A 1 95 ? 2.012 6.918 -10.477 1 84.94 95 LEU A C 1
ATOM 771 O O . LEU A 1 95 ? 1.904 5.945 -9.727 1 84.94 95 LEU A O 1
ATOM 775 N N . ALA A 1 96 ? 3.07 7.168 -11.391 1 89.19 96 ALA A N 1
ATOM 776 C CA . ALA A 1 96 ? 4.238 6.297 -11.305 1 89.19 96 ALA A CA 1
ATOM 777 C C . ALA A 1 96 ? 5.02 6.547 -10.016 1 89.19 96 ALA A C 1
ATOM 779 O O . ALA A 1 96 ? 5.473 7.668 -9.766 1 89.19 96 ALA A O 1
ATOM 780 N N . VAL A 1 97 ? 5.164 5.484 -9.195 1 93.56 97 VAL A N 1
ATOM 781 C CA . VAL A 1 97 ? 5.789 5.668 -7.887 1 93.56 97 VAL A CA 1
ATOM 782 C C . VAL A 1 97 ? 7.078 4.852 -7.816 1 93.56 97 VAL A C 1
ATOM 784 O O . VAL A 1 97 ? 7.246 3.879 -8.555 1 93.56 97 VAL A O 1
ATOM 787 N N . GLU A 1 98 ? 7.945 5.367 -7.062 1 95.94 98 GLU A N 1
ATOM 788 C CA . GLU A 1 98 ? 9.203 4.691 -6.77 1 95.94 98 GLU A CA 1
ATOM 789 C C . GLU A 1 98 ? 9.289 4.293 -5.301 1 95.94 98 GLU A C 1
ATOM 791 O O . GLU A 1 98 ? 9.078 5.121 -4.414 1 95.94 98 GLU A O 1
ATOM 796 N N . ILE A 1 99 ? 9.625 3.021 -5.086 1 96.44 99 ILE A N 1
ATOM 797 C CA . ILE A 1 99 ? 9.75 2.521 -3.723 1 96.44 99 ILE A CA 1
ATOM 798 C C . ILE A 1 99 ? 10.898 3.24 -3.018 1 96.44 99 ILE A C 1
ATOM 800 O O . ILE A 1 99 ? 11.961 3.447 -3.604 1 96.44 99 ILE A O 1
ATOM 804 N N . ASP A 1 100 ? 10.75 3.637 -1.756 1 97.94 100 ASP A N 1
ATOM 805 C CA . ASP A 1 100 ? 11.852 4.156 -0.951 1 97.94 100 ASP A CA 1
ATOM 806 C C . ASP A 1 100 ? 12.789 3.033 -0.508 1 97.94 100 ASP A C 1
ATOM 808 O O . ASP A 1 100 ? 12.531 2.367 0.498 1 97.94 100 ASP A O 1
ATOM 812 N N . GLN A 1 101 ? 13.883 2.924 -1.079 1 96.44 101 GLN A N 1
ATOM 813 C CA . GLN A 1 101 ? 14.789 1.798 -0.877 1 96.44 101 GLN A CA 1
ATOM 814 C C . GLN A 1 101 ? 15.477 1.88 0.484 1 96.44 101 GLN A C 1
ATOM 816 O O . GLN A 1 101 ? 16.047 0.894 0.96 1 96.44 101 GLN A O 1
ATOM 821 N N . ASP A 1 102 ? 15.461 3.115 1.055 1 97.56 102 ASP A N 1
ATOM 822 C CA . ASP A 1 102 ? 16.062 3.275 2.377 1 97.56 102 ASP A CA 1
ATOM 823 C C . ASP A 1 102 ? 15.305 2.457 3.424 1 97.56 102 ASP A C 1
ATOM 825 O O . ASP A 1 102 ? 15.805 2.242 4.527 1 97.56 102 ASP A O 1
ATOM 829 N N . LEU A 1 103 ? 14.125 1.96 3.123 1 98.12 103 LEU A N 1
ATOM 830 C CA . LEU A 1 103 ? 13.305 1.221 4.074 1 98.12 103 LEU A CA 1
ATOM 831 C C . LEU A 1 103 ? 13.656 -0.263 4.059 1 98.12 103 LEU A C 1
ATOM 833 O O . LEU A 1 103 ? 13.062 -1.053 4.801 1 98.12 103 LEU A O 1
ATOM 837 N N . PHE A 1 104 ? 14.578 -0.686 3.244 1 96 104 PHE A N 1
ATOM 838 C CA . PHE A 1 104 ? 15.031 -2.068 3.16 1 96 104 PHE A CA 1
ATOM 839 C C . PHE A 1 104 ? 16.5 -2.178 3.533 1 96 104 PHE A C 1
ATOM 841 O O . PHE A 1 104 ? 17.281 -1.261 3.273 1 96 104 PHE A O 1
ATOM 848 N N . ASN A 1 105 ? 16.859 -3.234 4.082 1 94.88 105 ASN A N 1
ATOM 849 C CA . ASN A 1 105 ? 18.281 -3.475 4.352 1 94.88 105 ASN A CA 1
ATOM 850 C C . ASN A 1 105 ? 18.969 -4.121 3.156 1 94.88 105 ASN A C 1
ATOM 852 O O . ASN A 1 105 ? 18.375 -4.277 2.092 1 94.88 105 ASN A O 1
ATOM 856 N N . ASP A 1 106 ? 20.234 -4.562 3.402 1 91.06 106 ASP A N 1
ATOM 857 C CA . ASP A 1 106 ? 21.062 -5.062 2.309 1 91.06 106 ASP A CA 1
ATOM 858 C C . ASP A 1 106 ? 20.578 -6.43 1.833 1 91.06 106 ASP A C 1
ATOM 860 O O . ASP A 1 106 ? 20.891 -6.852 0.716 1 91.06 106 ASP A O 1
ATOM 864 N N . GLN A 1 107 ? 19.812 -7.094 2.656 1 86.31 107 GLN A N 1
ATOM 865 C CA . GLN A 1 107 ? 19.312 -8.43 2.316 1 86.31 107 GLN A CA 1
ATOM 866 C C . GLN A 1 107 ? 17.938 -8.359 1.651 1 86.31 107 GLN A C 1
ATOM 868 O O . GLN A 1 107 ? 17.359 -9.391 1.314 1 86.31 107 GLN A O 1
ATOM 873 N N . GLY A 1 108 ? 17.375 -7.188 1.501 1 85.69 108 GLY A N 1
ATOM 874 C CA . GLY A 1 108 ? 16.078 -7.043 0.859 1 85.69 108 GLY A CA 1
ATOM 875 C C . GLY A 1 108 ? 14.922 -7.164 1.826 1 85.69 108 GLY A C 1
ATOM 876 O O . GLY A 1 108 ? 13.773 -7.316 1.407 1 85.69 108 GLY A O 1
ATOM 877 N N . GLU A 1 109 ? 15.289 -7.086 3.078 1 90.19 109 GLU A N 1
ATOM 878 C CA . GLU A 1 109 ? 14.258 -7.168 4.109 1 90.19 109 GLU A CA 1
ATOM 879 C C . GLU A 1 109 ? 13.867 -5.781 4.609 1 90.19 109 GLU A C 1
ATOM 881 O O . GLU A 1 109 ? 14.703 -4.883 4.684 1 90.19 109 GLU A O 1
ATOM 886 N N . VAL A 1 110 ? 12.594 -5.641 5.031 1 94.81 110 VAL A N 1
ATOM 887 C CA . VAL A 1 110 ? 12.086 -4.359 5.512 1 94.81 110 VAL A CA 1
ATOM 888 C C . VAL A 1 110 ? 12.766 -3.988 6.824 1 94.81 110 VAL A C 1
ATOM 890 O O . VAL A 1 110 ? 12.906 -4.828 7.719 1 94.81 110 VAL A O 1
ATOM 893 N N . ASP A 1 111 ? 13.289 -2.818 6.934 1 97.62 111 ASP A N 1
ATOM 894 C CA . ASP A 1 111 ? 13.773 -2.232 8.18 1 97.62 111 ASP A CA 1
ATOM 895 C C . ASP A 1 111 ? 12.641 -1.593 8.969 1 97.62 111 ASP A C 1
ATOM 897 O O . ASP A 1 111 ? 12.312 -0.422 8.758 1 97.62 111 ASP A O 1
ATOM 901 N N . TRP A 1 112 ? 12.078 -2.271 9.969 1 96.5 112 TRP A N 1
ATOM 902 C CA . TRP A 1 112 ? 10.859 -1.887 10.68 1 96.5 112 TRP A CA 1
ATOM 903 C C . TRP A 1 112 ? 11.086 -0.621 11.5 1 96.5 112 TRP A C 1
ATOM 905 O O . TRP A 1 112 ? 10.156 0.161 11.711 1 96.5 112 TRP A O 1
ATOM 915 N N . THR A 1 113 ? 12.289 -0.428 11.984 1 98.06 113 THR A N 1
ATOM 916 C CA . THR A 1 113 ? 12.602 0.778 12.742 1 98.06 113 THR A CA 1
ATOM 917 C C . THR A 1 113 ? 12.523 2.014 11.852 1 98.06 113 THR A C 1
ATOM 919 O O . THR A 1 113 ? 11.898 3.01 12.219 1 98.06 113 THR A O 1
ATOM 922 N N . LYS A 1 114 ? 13.195 1.898 10.688 1 98.44 114 LYS A N 1
ATOM 923 C CA . LYS A 1 114 ? 13.156 3.014 9.742 1 98.44 114 LYS A CA 1
ATOM 924 C C . LYS A 1 114 ? 11.734 3.266 9.25 1 98.44 114 LYS A C 1
ATOM 926 O O . LYS A 1 114 ? 11.328 4.418 9.078 1 98.44 114 LYS A O 1
ATOM 931 N N . LEU A 1 115 ? 11.031 2.207 9.055 1 98.56 115 LEU A N 1
ATOM 932 C CA . LEU A 1 115 ? 9.641 2.328 8.625 1 98.56 115 LEU A CA 1
ATOM 933 C C . LEU A 1 115 ? 8.812 3.076 9.664 1 98.56 115 LEU A C 1
ATOM 935 O O . LEU A 1 115 ? 8.078 4.004 9.328 1 98.56 115 LEU A O 1
ATOM 939 N N . ASP A 1 116 ? 8.953 2.711 10.945 1 98.62 116 ASP A N 1
ATOM 940 C CA . ASP A 1 116 ? 8.219 3.352 12.031 1 98.62 116 ASP A CA 1
ATOM 941 C C . ASP A 1 116 ? 8.594 4.828 12.148 1 98.62 116 ASP A C 1
ATOM 943 O O . ASP A 1 116 ? 7.727 5.684 12.312 1 98.62 116 ASP A O 1
ATOM 947 N N . HIS A 1 117 ? 9.875 5.105 12.094 1 98.56 117 HIS A N 1
ATOM 948 C CA . HIS A 1 117 ? 10.336 6.484 12.188 1 98.56 117 HIS A CA 1
ATOM 949 C C . HIS A 1 117 ? 9.766 7.332 11.055 1 98.56 117 HIS A C 1
ATOM 951 O O . HIS A 1 117 ? 9.312 8.453 11.281 1 98.56 117 HIS A O 1
ATOM 957 N N . LYS A 1 118 ? 9.828 6.836 9.883 1 98.69 118 LYS A N 1
ATOM 958 C CA . LYS A 1 118 ? 9.336 7.602 8.742 1 98.69 118 LYS A CA 1
ATOM 959 C C . LYS A 1 118 ? 7.828 7.828 8.844 1 98.69 118 LYS A C 1
ATOM 961 O O . LYS A 1 118 ? 7.34 8.922 8.547 1 98.69 118 LYS A O 1
ATOM 966 N N . ALA A 1 119 ? 7.082 6.793 9.227 1 98.62 119 ALA A N 1
ATOM 967 C CA . ALA A 1 119 ? 5.645 6.957 9.422 1 98.62 119 ALA A CA 1
ATOM 968 C C . ALA A 1 119 ? 5.352 8.047 10.453 1 98.62 119 ALA A C 1
ATOM 970 O O . ALA A 1 119 ? 4.492 8.898 10.234 1 98.62 119 ALA A O 1
ATOM 971 N N . ARG A 1 120 ? 6.082 8.039 11.562 1 98.56 120 ARG A N 1
ATOM 972 C CA . ARG A 1 120 ? 5.918 9.055 12.594 1 98.56 120 ARG A CA 1
ATOM 973 C C . ARG A 1 120 ? 6.199 10.445 12.039 1 98.56 120 ARG A C 1
ATOM 975 O O . ARG A 1 120 ? 5.434 11.383 12.281 1 98.56 120 ARG A O 1
ATOM 982 N N . HIS A 1 121 ? 7.281 10.5 11.383 1 98.44 121 HIS A N 1
ATOM 983 C CA . HIS A 1 121 ? 7.676 11.789 10.828 1 98.44 121 HIS A CA 1
ATOM 984 C C . HIS A 1 121 ? 6.617 12.328 9.875 1 98.44 121 HIS A C 1
ATOM 986 O O . HIS A 1 121 ? 6.23 13.492 9.961 1 98.44 121 HIS A O 1
ATOM 992 N N . CYS A 1 122 ? 6.18 11.539 8.906 1 98 122 CYS A N 1
ATOM 993 C CA . CYS A 1 122 ? 5.156 11.938 7.945 1 98 122 CYS A CA 1
ATOM 994 C C . CYS A 1 122 ? 3.91 12.453 8.656 1 98 122 CYS A C 1
ATOM 996 O O . CYS A 1 122 ? 3.352 13.484 8.273 1 98 122 CYS A O 1
ATOM 998 N N . VAL A 1 123 ? 3.441 11.75 9.742 1 97.44 123 VAL A N 1
ATOM 999 C CA . VAL A 1 123 ? 2.24 12.117 10.484 1 97.44 123 VAL A CA 1
ATOM 1000 C C . VAL A 1 123 ? 2.479 13.43 11.227 1 97.44 123 VAL A C 1
ATOM 1002 O O . VAL A 1 123 ? 1.628 14.32 11.211 1 97.44 123 VAL A O 1
ATOM 1005 N N . GLU A 1 124 ? 3.662 13.562 11.805 1 96.75 124 GLU A N 1
ATOM 1006 C CA . GLU A 1 124 ? 3.992 14.773 12.547 1 96.75 124 GLU A CA 1
ATOM 1007 C C . GLU A 1 124 ? 4.02 15.992 11.633 1 96.75 124 GLU A C 1
ATOM 1009 O O . GLU A 1 124 ? 3.533 17.062 12 1 96.75 124 GLU A O 1
ATOM 1014 N N . VAL A 1 125 ? 4.602 15.781 10.492 1 96.25 125 VAL A N 1
ATOM 1015 C CA . VAL A 1 125 ? 4.668 16.875 9.523 1 96.25 125 VAL A CA 1
ATOM 1016 C C . VAL A 1 125 ? 3.262 17.266 9.078 1 96.25 125 VAL A C 1
ATOM 1018 O O . VAL A 1 125 ? 2.934 18.438 8.984 1 96.25 125 VAL A O 1
ATOM 1021 N N . PHE A 1 126 ? 2.428 16.328 8.812 1 95.88 126 PHE A N 1
ATOM 1022 C CA . PHE A 1 126 ? 1.046 16.562 8.414 1 95.88 126 PHE A CA 1
ATOM 1023 C C . PHE A 1 126 ? 0.302 17.359 9.477 1 95.88 126 PHE A C 1
ATOM 1025 O O . PHE A 1 126 ? -0.332 18.359 9.18 1 95.88 126 PHE A O 1
ATOM 1032 N N . LEU A 1 127 ? 0.32 16.953 10.734 1 94.62 127 LEU A N 1
ATOM 1033 C CA . LEU A 1 127 ? -0.416 17.594 11.82 1 94.62 127 LEU A CA 1
ATOM 1034 C C . LEU A 1 127 ? 0.153 18.984 12.117 1 94.62 127 LEU A C 1
ATOM 1036 O O . LEU A 1 127 ? -0.586 19.891 12.492 1 94.62 127 LEU A O 1
ATOM 1040 N N . ALA A 1 128 ? 1.492 19.125 11.914 1 93.25 128 ALA A N 1
ATOM 1041 C CA . ALA A 1 128 ? 2.139 20.406 12.18 1 93.25 128 ALA A CA 1
ATOM 1042 C C . ALA A 1 128 ? 1.724 21.453 11.148 1 93.25 128 ALA A C 1
ATOM 1044 O O . ALA A 1 128 ? 1.858 22.656 11.383 1 93.25 128 ALA A O 1
ATOM 1045 N N . ALA A 1 129 ? 1.283 21 9.984 1 91.25 129 ALA A N 1
ATOM 1046 C CA . ALA A 1 129 ? 0.902 21.906 8.906 1 91.25 129 ALA A CA 1
ATOM 1047 C C . ALA A 1 129 ? -0.485 22.484 9.148 1 91.25 129 ALA A C 1
ATOM 1049 O O . ALA A 1 129 ? -0.904 23.422 8.445 1 91.25 129 ALA A O 1
ATOM 1050 N N . LEU A 1 130 ? -1.267 22 10.094 1 89.12 130 LEU A N 1
ATOM 1051 C CA . LEU A 1 130 ? -2.59 22.516 10.406 1 89.12 130 LEU A CA 1
ATOM 1052 C C . LEU A 1 130 ? -2.494 23.953 10.914 1 89.12 130 LEU A C 1
ATOM 1054 O O . LEU A 1 130 ? -1.571 24.297 11.664 1 89.12 130 LEU A O 1
ATOM 1058 N N . PRO A 1 131 ? -3.418 24.812 10.445 1 83.88 131 PRO A N 1
ATOM 1059 C CA . PRO A 1 131 ? -3.387 26.172 10.977 1 83.88 131 PRO A CA 1
ATOM 1060 C C . PRO A 1 131 ? -3.52 26.219 12.492 1 83.88 131 PRO A C 1
ATOM 1062 O O . PRO A 1 131 ? -4.203 25.375 13.086 1 83.88 131 PRO A O 1
ATOM 1065 N N . THR A 1 132 ? -2.652 27.078 13.117 1 76.56 132 THR A N 1
ATOM 1066 C CA . THR A 1 132 ? -2.695 27.25 14.562 1 76.56 132 THR A CA 1
ATOM 1067 C C . THR A 1 132 ? -4.074 27.719 15.008 1 76.56 132 THR A C 1
ATOM 1069 O O . THR A 1 132 ? -4.695 28.547 14.352 1 76.5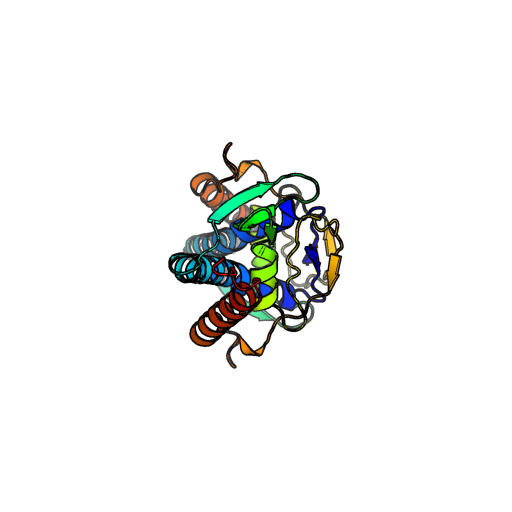6 132 THR A O 1
ATOM 1072 N N . VAL A 1 133 ? -4.711 26.969 15.766 1 70.75 133 VAL A N 1
ATOM 1073 C CA . VAL A 1 133 ? -6.016 27.344 16.312 1 70.75 133 VAL A CA 1
ATOM 1074 C C . VAL A 1 133 ? -5.891 28.656 17.094 1 70.75 133 VAL A C 1
ATOM 1076 O O . VAL A 1 133 ? -5.008 28.781 17.953 1 70.75 133 VAL A O 1
ATOM 1079 N N . GLY A 1 134 ? -6.059 29.781 16.406 1 51.44 134 GLY A N 1
ATOM 1080 C CA . GLY A 1 134 ? -6.023 31.078 17.062 1 51.44 134 GLY A CA 1
ATOM 1081 C C . GLY A 1 134 ? -6.824 31.125 18.359 1 51.44 134 GLY A C 1
ATOM 1082 O O . GLY A 1 134 ? -7.91 30.547 18.438 1 51.44 134 GLY A O 1
ATOM 1083 N N . HIS A 1 135 ? -6.105 31.062 19.484 1 46.31 135 HIS A N 1
ATOM 1084 C CA . HIS A 1 135 ? -6.797 31.516 20.672 1 46.31 135 HIS A CA 1
ATOM 1085 C C . HIS A 1 135 ? -7.566 32.812 20.406 1 46.31 135 HIS A C 1
ATOM 1087 O O . HIS A 1 135 ? -6.969 33.844 20.062 1 46.31 135 HIS A O 1
ATOM 1093 N N . SER A 1 136 ? -8.609 32.781 19.594 1 33.41 136 SER A N 1
ATOM 1094 C CA . SER A 1 136 ? -9.352 34 19.828 1 33.41 136 SER A CA 1
ATOM 1095 C C . SER A 1 136 ? -9.75 34.125 21.281 1 33.41 136 SER A C 1
ATOM 1097 O O . SER A 1 136 ? -10 33.125 21.969 1 33.41 136 SER A O 1
ATOM 1099 N N . MET B 1 1 ? 3.891 -11.586 -13.734 1 76.06 1 MET B N 1
ATOM 1100 C CA . MET B 1 1 ? 2.84 -10.656 -14.133 1 76.06 1 MET B CA 1
ATOM 1101 C C . MET B 1 1 ? 2.637 -9.57 -13.07 1 76.06 1 MET B C 1
ATOM 1103 O O . MET B 1 1 ? 2.803 -9.828 -11.883 1 76.06 1 MET B O 1
ATOM 1107 N N . LYS B 1 2 ? 2.389 -8.281 -13.492 1 80.69 2 LYS B N 1
ATOM 1108 C CA . LYS B 1 2 ? 2.125 -7.145 -12.609 1 80.69 2 LYS B CA 1
ATOM 1109 C C . LYS B 1 2 ? 0.649 -6.758 -12.641 1 80.69 2 LYS B C 1
ATOM 1111 O O . LYS B 1 2 ? 0.131 -6.344 -13.68 1 80.69 2 LYS B O 1
ATOM 1116 N N . PRO B 1 3 ? -0.096 -6.941 -11.461 1 86.06 3 PRO B N 1
ATOM 1117 C CA . PRO B 1 3 ? -1.525 -6.621 -11.453 1 86.06 3 PRO B CA 1
ATOM 1118 C C . PRO B 1 3 ? -1.794 -5.125 -11.602 1 86.06 3 PRO B C 1
ATOM 1120 O O . PRO B 1 3 ? -1.065 -4.305 -11.039 1 86.06 3 PRO B O 1
ATOM 1123 N N . GLU B 1 4 ? -2.764 -4.77 -12.406 1 87.12 4 GLU B N 1
ATOM 1124 C CA . GLU B 1 4 ? -3.293 -3.42 -12.57 1 87.12 4 GLU B CA 1
ATOM 1125 C C . GLU B 1 4 ? -4.73 -3.324 -12.07 1 87.12 4 GLU B C 1
ATOM 1127 O O . GLU B 1 4 ? -5.566 -4.168 -12.406 1 87.12 4 GLU B O 1
ATOM 1132 N N . PHE B 1 5 ? -4.996 -2.225 -11.312 1 87.75 5 PHE B N 1
ATOM 1133 C CA . PHE B 1 5 ? -6.312 -2.08 -10.703 1 87.75 5 PHE B CA 1
ATOM 1134 C C . PHE B 1 5 ? -7.102 -0.962 -11.367 1 87.75 5 PHE B C 1
ATOM 1136 O O . PHE B 1 5 ? -6.551 0.097 -11.672 1 87.75 5 PHE B O 1
ATOM 1143 N N . ALA B 1 6 ? -8.352 -1.192 -11.57 1 84.12 6 ALA B N 1
ATOM 1144 C CA . ALA B 1 6 ? -9.219 -0.238 -12.266 1 84.12 6 ALA B CA 1
ATOM 1145 C C . ALA B 1 6 ? -9.594 0.926 -11.352 1 84.12 6 ALA B C 1
ATOM 1147 O O . ALA B 1 6 ? -9.844 2.039 -11.82 1 84.12 6 ALA B O 1
ATOM 1148 N N . THR B 1 7 ? -9.695 0.688 -10.07 1 82.75 7 THR B N 1
ATOM 1149 C CA . THR B 1 7 ? -10.156 1.701 -9.133 1 82.75 7 THR B CA 1
ATOM 1150 C C . THR B 1 7 ? -9.266 1.744 -7.895 1 82.75 7 THR B C 1
ATOM 1152 O O . THR B 1 7 ? -8.547 0.782 -7.605 1 82.75 7 THR B O 1
ATOM 1155 N N . VAL B 1 8 ? -9.336 2.805 -7.184 1 79.81 8 VAL B N 1
ATOM 1156 C CA . VAL B 1 8 ? -8.617 2.957 -5.922 1 79.81 8 VAL B CA 1
ATOM 1157 C C . VAL B 1 8 ? -9.133 1.945 -4.902 1 79.81 8 VAL B C 1
ATOM 1159 O O . VAL B 1 8 ? -8.359 1.381 -4.129 1 79.81 8 VAL B O 1
ATOM 1162 N N . GLN B 1 9 ? -10.445 1.791 -4.895 1 83.5 9 GLN B N 1
ATOM 1163 C CA . GLN B 1 9 ? -11.047 0.824 -3.98 1 83.5 9 GLN B CA 1
ATOM 1164 C C . GLN B 1 9 ? -10.477 -0.574 -4.207 1 83.5 9 GLN B C 1
ATOM 1166 O O . GLN B 1 9 ? -10.188 -1.293 -3.25 1 83.5 9 GLN B O 1
ATOM 1171 N N . ALA B 1 10 ? -10.383 -0.969 -5.469 1 88.5 10 ALA B N 1
ATOM 1172 C CA . ALA B 1 10 ? -9.805 -2.273 -5.793 1 88.5 10 ALA B CA 1
ATOM 1173 C C . ALA B 1 10 ? -8.367 -2.381 -5.293 1 88.5 10 ALA B C 1
ATOM 1175 O O . ALA B 1 10 ? -7.965 -3.422 -4.77 1 88.5 10 ALA B O 1
ATOM 1176 N N . TRP B 1 11 ? -7.68 -1.402 -5.41 1 88.06 11 TRP B N 1
ATOM 1177 C CA . TRP B 1 11 ? -6.301 -1.352 -4.941 1 88.06 11 TRP B CA 1
ATOM 1178 C C . TRP B 1 11 ? -6.234 -1.506 -3.426 1 88.06 11 TRP B C 1
ATOM 1180 O O . TRP B 1 11 ? -5.418 -2.27 -2.906 1 88.06 11 TRP B O 1
ATOM 1190 N N . GLU B 1 12 ? -7.074 -0.812 -2.715 1 84.75 12 GLU B N 1
ATOM 1191 C CA . GLU B 1 12 ? -7.129 -0.9 -1.259 1 84.75 12 GLU B CA 1
ATOM 1192 C C . GLU B 1 12 ? -7.504 -2.309 -0.806 1 84.75 12 GLU B C 1
ATOM 1194 O O . GLU B 1 12 ? -6.926 -2.834 0.148 1 84.75 12 GLU B O 1
ATOM 1199 N N . GLN B 1 13 ? -8.406 -2.783 -1.463 1 90.5 13 GLN B N 1
ATOM 1200 C CA . GLN B 1 13 ? -8.797 -4.148 -1.131 1 90.5 13 GLN B CA 1
ATOM 1201 C C . GLN B 1 13 ? -7.648 -5.125 -1.361 1 90.5 13 GLN B C 1
ATOM 1203 O O . GLN B 1 13 ? -7.43 -6.035 -0.56 1 90.5 13 GLN B O 1
ATOM 1208 N N . ALA B 1 14 ? -6.98 -5.031 -2.447 1 92.81 14 ALA B N 1
ATOM 1209 C CA . ALA B 1 14 ? -5.828 -5.887 -2.73 1 92.81 14 ALA B CA 1
ATOM 1210 C C . ALA B 1 14 ? -4.797 -5.805 -1.611 1 92.81 14 ALA B C 1
ATOM 1212 O O . ALA B 1 14 ? -4.258 -6.828 -1.18 1 92.81 14 ALA B O 1
ATOM 1213 N N . ASP B 1 15 ? -4.508 -4.656 -1.187 1 88.19 15 ASP B N 1
ATOM 1214 C CA . ASP B 1 15 ? -3.527 -4.453 -0.126 1 88.19 15 ASP B CA 1
ATOM 1215 C C . ASP B 1 15 ? -3.926 -5.203 1.143 1 88.19 15 ASP B C 1
ATOM 1217 O O . ASP B 1 15 ? -3.068 -5.738 1.849 1 88.19 15 ASP B O 1
ATOM 1221 N N . CYS B 1 16 ? -5.188 -5.164 1.433 1 88.75 16 CYS B N 1
ATOM 1222 C CA . CYS B 1 16 ? -5.68 -5.863 2.615 1 88.75 16 CYS B CA 1
ATOM 1223 C C . CYS B 1 16 ? -5.566 -7.371 2.443 1 88.75 16 CYS B C 1
ATOM 1225 O O . CYS B 1 16 ? -5.348 -8.094 3.416 1 88.75 16 CYS B O 1
ATOM 1227 N N . LEU B 1 17 ? -5.648 -7.863 1.249 1 94.06 17 LEU B N 1
ATOM 1228 C CA . LEU B 1 17 ? -5.742 -9.297 0.976 1 94.06 17 LEU B CA 1
ATOM 1229 C C . LEU B 1 17 ? -4.359 -9.898 0.75 1 94.06 17 LEU B C 1
ATOM 1231 O O . LEU B 1 17 ? -4.109 -11.047 1.125 1 94.06 17 LEU B O 1
ATOM 1235 N N . MET B 1 18 ? -3.461 -9.164 0.184 1 94.19 18 MET B N 1
ATOM 1236 C CA . MET B 1 18 ? -2.291 -9.766 -0.447 1 94.19 18 MET B CA 1
ATOM 1237 C C . MET B 1 18 ? -1.333 -10.32 0.602 1 94.19 18 MET B C 1
ATOM 1239 O O . MET B 1 18 ? -0.819 -11.43 0.455 1 94.19 18 MET B O 1
ATOM 1243 N N . GLN B 1 19 ? -1.156 -9.617 1.562 1 91.25 19 GLN B N 1
ATOM 1244 C CA . GLN B 1 19 ? -0.19 -10.078 2.549 1 91.25 19 GLN B CA 1
ATOM 1245 C C . GLN B 1 19 ? -0.682 -11.352 3.242 1 91.25 19 GLN B C 1
ATOM 1247 O O . GLN B 1 19 ? 0.022 -12.359 3.27 1 91.25 19 GLN B O 1
ATOM 1252 N N . PRO B 1 20 ? -1.893 -11.32 3.781 1 95 20 PRO B N 1
ATOM 1253 C CA . PRO B 1 20 ? -2.395 -12.562 4.387 1 95 20 PRO B CA 1
ATOM 1254 C C . PRO B 1 20 ? -2.516 -13.703 3.381 1 95 20 PRO B C 1
ATOM 1256 O O . PRO B 1 20 ? -2.326 -14.867 3.738 1 95 20 PRO B O 1
ATOM 1259 N N . ALA B 1 21 ? -2.871 -13.438 2.178 1 97.25 21 ALA B N 1
ATOM 1260 C CA . ALA B 1 21 ? -2.967 -14.461 1.144 1 97.25 21 ALA B CA 1
ATOM 1261 C C . ALA B 1 21 ? -1.599 -15.07 0.847 1 97.25 21 ALA B C 1
ATOM 1263 O O . ALA B 1 21 ? -1.473 -16.297 0.703 1 97.25 21 ALA B O 1
ATOM 1264 N N . LEU B 1 22 ? -0.585 -14.281 0.765 1 95.38 22 LEU B N 1
ATOM 1265 C CA . LEU B 1 22 ? 0.765 -14.766 0.497 1 95.38 22 LEU B CA 1
ATOM 1266 C C . LEU B 1 22 ? 1.24 -15.695 1.609 1 95.38 22 LEU B C 1
ATOM 1268 O O . LEU B 1 22 ? 1.774 -16.766 1.337 1 95.38 22 LEU B O 1
ATOM 1272 N N . ILE B 1 23 ? 1.078 -15.305 2.793 1 94.44 23 ILE B N 1
ATOM 1273 C CA . ILE B 1 23 ? 1.513 -16.094 3.941 1 94.44 23 ILE B CA 1
ATOM 1274 C C . ILE B 1 23 ? 0.805 -17.438 3.938 1 94.44 23 ILE B C 1
ATOM 1276 O O . ILE B 1 23 ? 1.44 -18.484 4.125 1 94.44 23 ILE B O 1
ATOM 1280 N N . ARG B 1 24 ? -0.482 -17.422 3.729 1 97.88 24 ARG B N 1
ATOM 1281 C CA . ARG B 1 24 ? -1.256 -18.656 3.713 1 97.88 24 ARG B CA 1
ATOM 1282 C C . ARG B 1 24 ? -0.858 -19.531 2.531 1 97.88 24 ARG B C 1
ATOM 1284 O O . ARG B 1 24 ? -0.803 -20.766 2.654 1 97.88 24 ARG B O 1
ATOM 1291 N N . THR B 1 25 ? -0.664 -18.906 1.351 1 97.88 25 THR B N 1
ATOM 1292 C CA . THR B 1 25 ? -0.211 -19.656 0.185 1 97.88 25 THR B CA 1
ATOM 1293 C C . THR B 1 25 ? 1.102 -20.375 0.482 1 97.88 25 THR B C 1
ATOM 1295 O O . THR B 1 25 ? 1.229 -21.578 0.232 1 97.88 25 THR B O 1
ATOM 1298 N N . ILE B 1 26 ? 2.049 -19.703 1.043 1 96.62 26 ILE B N 1
ATOM 1299 C CA . ILE B 1 26 ? 3.352 -20.281 1.37 1 96.62 26 ILE B CA 1
ATOM 1300 C C . ILE B 1 26 ? 3.182 -21.375 2.414 1 96.62 26 ILE B C 1
ATOM 1302 O O . ILE B 1 26 ? 3.783 -22.453 2.297 1 96.62 26 ILE B O 1
ATOM 1306 N N . ASP B 1 27 ? 2.375 -21.141 3.469 1 97.38 27 ASP B N 1
ATOM 1307 C CA . ASP B 1 27 ? 2.143 -22.125 4.516 1 97.38 27 ASP B CA 1
ATOM 1308 C C . ASP B 1 27 ? 1.563 -23.422 3.938 1 97.38 27 ASP B C 1
ATOM 1310 O O . ASP B 1 27 ? 2.047 -24.516 4.238 1 97.38 27 ASP B O 1
ATOM 1314 N N . HIS B 1 28 ? 0.566 -23.281 3.102 1 98 28 HIS B N 1
ATOM 1315 C CA . HIS B 1 28 ? -0.063 -24.453 2.506 1 98 28 HIS B CA 1
ATOM 1316 C C . HIS B 1 28 ? 0.879 -25.141 1.524 1 98 28 HIS B C 1
ATOM 1318 O O . HIS B 1 28 ? 0.855 -26.375 1.395 1 98 28 HIS B O 1
ATOM 1324 N N . LEU B 1 29 ? 1.691 -24.391 0.772 1 97.19 29 LEU B N 1
ATOM 1325 C CA . LEU B 1 29 ? 2.703 -25 -0.087 1 97.19 29 LEU B CA 1
ATOM 1326 C C . LEU B 1 29 ? 3.672 -25.844 0.729 1 97.19 29 LEU B C 1
ATOM 1328 O O . LEU B 1 29 ? 3.93 -27 0.389 1 97.19 29 LEU B O 1
ATOM 1332 N N . ARG B 1 30 ? 4.199 -25.219 1.77 1 96.19 30 ARG B N 1
ATOM 1333 C CA . ARG B 1 30 ? 5.125 -25.938 2.646 1 96.19 30 ARG B CA 1
ATOM 1334 C C . ARG B 1 30 ? 4.508 -27.234 3.146 1 96.19 30 ARG B C 1
ATOM 1336 O O . ARG B 1 30 ? 5.148 -28.297 3.098 1 96.19 30 ARG B O 1
ATOM 1343 N N . GLN B 1 31 ? 3.311 -27.141 3.66 1 97.31 31 GLN B N 1
ATOM 1344 C CA . GLN B 1 31 ? 2.611 -28.312 4.164 1 97.31 31 GLN B CA 1
ATOM 1345 C C . GLN B 1 31 ? 2.432 -29.359 3.066 1 97.31 31 GLN B C 1
ATOM 1347 O O . GLN B 1 31 ? 2.666 -30.547 3.289 1 97.31 31 GLN B O 1
ATOM 1352 N N . GLY B 1 32 ? 2.043 -28.953 1.867 1 96.31 32 GLY B N 1
ATOM 1353 C CA . GLY B 1 32 ? 1.841 -29.875 0.76 1 96.31 32 GLY B CA 1
ATOM 1354 C C . GLY B 1 32 ? 3.129 -30.516 0.271 1 96.31 32 GLY B C 1
ATOM 1355 O O . GLY B 1 32 ? 3.133 -31.672 -0.15 1 96.31 32 GLY B O 1
ATOM 1356 N N . LEU B 1 33 ? 4.168 -29.797 0.3 1 96 33 LEU B N 1
ATOM 1357 C CA . LEU B 1 33 ? 5.453 -30.266 -0.198 1 96 33 LEU B CA 1
ATOM 1358 C C . LEU B 1 33 ? 6.039 -31.328 0.73 1 96 33 LEU B C 1
ATOM 1360 O O . LEU B 1 33 ? 6.922 -32.094 0.332 1 96 33 LEU B O 1
ATOM 1364 N N . GLU B 1 34 ? 5.633 -31.344 1.953 1 94.88 34 GLU B N 1
ATOM 1365 C CA . GLU B 1 34 ? 6.102 -32.375 2.889 1 94.88 34 GLU B CA 1
ATOM 1366 C C . GLU B 1 34 ? 5.801 -33.781 2.373 1 94.88 34 GLU B C 1
ATOM 1368 O O . GLU B 1 34 ? 6.551 -34.719 2.641 1 94.88 34 GLU B O 1
ATOM 1373 N N . SER B 1 35 ? 4.738 -33.969 1.689 1 91.56 35 SER B N 1
ATOM 1374 C CA . SER B 1 35 ? 4.348 -35.281 1.174 1 91.56 35 SER B CA 1
ATOM 1375 C C . SER B 1 35 ? 4.605 -35.375 -0.326 1 91.56 35 SER B C 1
ATOM 1377 O O . SER B 1 35 ? 4.25 -36.375 -0.955 1 91.56 35 SER B O 1
ATOM 1379 N N . CYS B 1 36 ? 5.066 -34.344 -0.937 1 91.88 36 CYS B N 1
ATOM 1380 C CA . CYS B 1 36 ? 5.336 -34.312 -2.369 1 91.88 36 CYS B CA 1
ATOM 1381 C C . CYS B 1 36 ? 6.613 -35.062 -2.705 1 91.88 36 CYS B C 1
ATOM 1383 O O . CYS B 1 36 ? 7.648 -34.844 -2.07 1 91.88 36 CYS B O 1
ATOM 1385 N N . PRO B 1 37 ? 6.594 -36 -3.744 1 92.38 37 PRO B N 1
ATOM 1386 C CA . PRO B 1 37 ? 7.785 -36.781 -4.09 1 92.38 37 PRO B CA 1
ATOM 1387 C C . PRO B 1 37 ? 8.805 -35.969 -4.898 1 92.38 37 PRO B C 1
ATOM 1389 O O . PRO B 1 37 ? 9.938 -36.406 -5.074 1 92.38 37 PRO B O 1
ATOM 1392 N N . TRP B 1 38 ? 8.508 -34.781 -5.355 1 93.88 38 TRP B N 1
ATOM 1393 C CA . TRP B 1 38 ? 9.43 -33.938 -6.105 1 93.88 38 TRP B CA 1
ATOM 1394 C C . TRP B 1 38 ? 10.367 -33.188 -5.16 1 93.88 38 TRP B C 1
ATOM 1396 O O . TRP B 1 38 ? 9.945 -32.75 -4.09 1 93.88 38 TRP B O 1
ATOM 1406 N N . ARG B 1 39 ? 11.656 -33.125 -5.688 1 94.06 39 ARG B N 1
ATOM 1407 C CA . ARG B 1 39 ? 12.586 -32.281 -4.934 1 94.06 39 ARG B CA 1
ATOM 1408 C C . ARG B 1 39 ? 12.258 -30.812 -5.113 1 94.06 39 ARG B C 1
ATOM 1410 O O . ARG B 1 39 ? 12.148 -30.328 -6.238 1 94.06 39 ARG B O 1
ATOM 1417 N N . SER B 1 40 ? 12.031 -30.141 -3.961 1 95.62 40 SER B N 1
ATOM 1418 C CA . SER B 1 40 ? 11.617 -28.734 -4.012 1 95.62 40 SER B CA 1
ATOM 1419 C C . SER B 1 40 ? 12.75 -27.812 -3.596 1 95.62 40 SER B C 1
ATOM 1421 O O . SER B 1 40 ? 13.57 -28.156 -2.746 1 95.62 40 SER B O 1
ATOM 1423 N N . ARG B 1 41 ? 12.844 -26.625 -4.297 1 94 41 ARG B N 1
ATOM 1424 C CA . ARG B 1 41 ? 13.719 -25.547 -3.865 1 94 41 ARG B CA 1
ATOM 1425 C C . ARG B 1 41 ? 13.086 -24.188 -4.145 1 94 41 ARG B C 1
ATOM 1427 O O . ARG B 1 41 ? 12.391 -24.016 -5.152 1 94 41 ARG B O 1
ATOM 1434 N N . TYR B 1 42 ? 13.336 -23.234 -3.15 1 91.81 42 TYR B N 1
ATOM 1435 C CA . TYR B 1 42 ? 12.898 -21.859 -3.318 1 91.81 42 TYR B CA 1
ATOM 1436 C C . TYR B 1 42 ? 14.016 -21 -3.879 1 91.81 42 TYR B C 1
ATOM 1438 O O . TYR B 1 42 ? 15.156 -21.078 -3.416 1 91.81 42 TYR B O 1
ATOM 1446 N N . GLU B 1 43 ? 13.695 -20.281 -4.977 1 88.56 43 GLU B N 1
ATOM 1447 C CA . GLU B 1 43 ? 14.695 -19.391 -5.574 1 88.56 43 GLU B CA 1
ATOM 1448 C C . GLU B 1 43 ? 14.164 -17.969 -5.695 1 88.56 43 GLU B C 1
ATOM 1450 O O . GLU B 1 43 ? 12.984 -17.766 -5.98 1 88.56 43 GLU B O 1
ATOM 1455 N N . GLU B 1 44 ? 14.969 -17.062 -5.309 1 84.06 44 GLU B N 1
ATOM 1456 C CA . GLU B 1 44 ? 14.742 -15.664 -5.637 1 84.06 44 GLU B CA 1
ATOM 1457 C C . GLU B 1 44 ? 15.531 -15.25 -6.883 1 84.06 44 GLU B C 1
ATOM 1459 O O . GLU B 1 44 ? 16.75 -15.398 -6.926 1 84.06 44 GLU B O 1
ATOM 1464 N N . VAL B 1 45 ? 14.797 -14.828 -7.965 1 77.88 45 VAL B N 1
ATOM 1465 C CA . VAL B 1 45 ? 15.461 -14.516 -9.227 1 77.88 45 VAL B CA 1
ATOM 1466 C C . VAL B 1 45 ? 15.266 -13.039 -9.57 1 77.88 45 VAL B C 1
ATOM 1468 O O . VAL B 1 45 ? 14.305 -12.414 -9.109 1 77.88 45 VAL B O 1
ATOM 1471 N N . GLN B 1 46 ? 16.219 -12.531 -10.148 1 73.12 46 GLN B N 1
ATOM 1472 C CA . GLN B 1 46 ? 16.125 -11.156 -10.633 1 73.12 46 GLN B CA 1
ATOM 1473 C C . GLN B 1 46 ? 15.883 -11.117 -12.133 1 73.12 46 GLN B C 1
ATOM 1475 O O . GLN B 1 46 ? 15.258 -10.18 -12.641 1 73.12 46 GLN B O 1
ATOM 1480 N N . GLU B 1 47 ? 16.359 -11.977 -12.805 1 71.19 47 GLU B N 1
ATOM 1481 C CA . GLU B 1 47 ? 16.203 -12.102 -14.25 1 71.19 47 GLU B CA 1
ATOM 1482 C C . GLU B 1 47 ? 15.594 -13.453 -14.617 1 71.19 47 GLU B C 1
ATOM 1484 O O . GLU B 1 47 ? 15.82 -14.453 -13.93 1 71.19 47 GLU B O 1
ATOM 1489 N N . PRO B 1 48 ? 14.859 -13.547 -15.742 1 66.5 48 PRO B N 1
ATOM 1490 C CA . PRO B 1 48 ? 14.43 -12.422 -16.578 1 66.5 48 PRO B CA 1
ATOM 1491 C C . PRO B 1 48 ? 13.367 -11.555 -15.898 1 66.5 48 PRO B C 1
ATOM 1493 O O . PRO B 1 48 ? 13.242 -10.367 -16.219 1 66.5 48 PRO B O 1
ATOM 1496 N N . ILE B 1 49 ? 12.555 -12.164 -14.938 1 65 49 ILE B N 1
ATOM 1497 C CA . ILE B 1 49 ? 11.562 -11.422 -14.172 1 65 49 ILE B CA 1
ATOM 1498 C C . ILE B 1 49 ? 11.797 -11.633 -12.68 1 65 49 ILE B C 1
ATOM 1500 O O . ILE B 1 49 ? 11.852 -12.773 -12.203 1 65 49 ILE B O 1
ATOM 1504 N N . PRO B 1 50 ? 12.094 -10.57 -12.016 1 69.81 50 PRO B N 1
ATOM 1505 C CA . PRO B 1 50 ? 12.281 -10.711 -10.57 1 69.81 50 PRO B CA 1
ATOM 1506 C C . PRO B 1 50 ? 11.102 -11.383 -9.883 1 69.81 50 PRO B C 1
ATOM 1508 O O . PRO B 1 50 ? 9.945 -11.156 -10.258 1 69.81 50 PRO B O 1
ATOM 1511 N N . GLY B 1 51 ? 11.438 -12.203 -8.93 1 77.25 51 GLY B N 1
ATOM 1512 C CA . GLY B 1 51 ? 10.367 -12.844 -8.18 1 77.25 51 GLY B CA 1
ATOM 1513 C C . GLY B 1 51 ? 10.852 -13.984 -7.305 1 77.25 51 GLY B C 1
ATOM 1514 O O . GLY B 1 51 ? 12.055 -14.258 -7.234 1 77.25 51 GLY B O 1
ATOM 1515 N N . HIS B 1 52 ? 9.922 -14.445 -6.473 1 85.62 52 HIS B N 1
ATOM 1516 C CA . HIS B 1 52 ? 10.102 -15.617 -5.621 1 85.62 52 HIS B CA 1
ATOM 1517 C C . HIS B 1 52 ? 9.484 -16.859 -6.254 1 85.62 52 HIS B C 1
ATOM 1519 O O . HIS B 1 52 ? 8.258 -16.953 -6.367 1 85.62 52 HIS B O 1
ATOM 1525 N N . ARG B 1 53 ? 10.438 -17.844 -6.594 1 89.88 53 ARG B N 1
ATOM 1526 C CA . ARG B 1 53 ? 9.953 -19 -7.332 1 89.88 53 ARG B CA 1
ATOM 1527 C C . ARG B 1 53 ? 10.109 -20.281 -6.512 1 89.88 53 ARG B C 1
ATOM 1529 O O . ARG B 1 53 ? 11.086 -20.438 -5.777 1 89.88 53 ARG B O 1
ATOM 1536 N N . LEU B 1 54 ? 9.148 -21.141 -6.684 1 94.75 54 LEU B N 1
ATOM 1537 C CA . LEU B 1 54 ? 9.234 -22.531 -6.273 1 94.75 54 LEU B CA 1
ATOM 1538 C C . LEU B 1 54 ? 9.602 -23.422 -7.453 1 94.75 54 LEU B C 1
ATOM 1540 O O . LEU B 1 54 ? 8.922 -23.406 -8.484 1 94.75 54 LEU B O 1
ATOM 1544 N N . ILE B 1 55 ? 10.758 -24.109 -7.348 1 93.56 55 ILE B N 1
ATOM 1545 C CA . ILE B 1 55 ? 11.211 -25.047 -8.375 1 93.56 55 ILE B CA 1
ATOM 1546 C C . ILE B 1 55 ? 11.07 -26.484 -7.867 1 93.56 55 ILE B C 1
ATOM 1548 O O . ILE B 1 55 ? 11.547 -26.812 -6.773 1 93.56 55 ILE B O 1
ATOM 1552 N N . LEU B 1 56 ? 10.383 -27.297 -8.633 1 94.94 56 LEU B N 1
ATOM 1553 C CA . LEU B 1 56 ? 10.219 -28.719 -8.375 1 94.94 56 LEU B CA 1
ATOM 1554 C C . LEU B 1 56 ? 10.93 -29.562 -9.438 1 94.94 56 LEU B C 1
ATOM 1556 O O . LEU B 1 56 ? 10.773 -29.312 -10.633 1 94.94 56 LEU B O 1
ATOM 1560 N N . GLU B 1 57 ? 11.719 -30.453 -8.953 1 94 57 GLU B N 1
ATOM 1561 C CA . GLU B 1 57 ? 12.5 -31.281 -9.867 1 94 57 GLU B CA 1
ATOM 1562 C C . GLU B 1 57 ? 12.258 -32.781 -9.602 1 94 57 GLU B C 1
ATOM 1564 O O . GLU B 1 57 ? 12.148 -33.188 -8.453 1 94 57 GLU B O 1
ATOM 1569 N N . ASN B 1 58 ? 12.109 -33.5 -10.68 1 92.19 58 ASN B N 1
ATOM 1570 C CA . ASN B 1 58 ? 11.969 -34.969 -10.633 1 92.19 58 ASN B CA 1
ATOM 1571 C C . ASN B 1 58 ? 12.5 -35.625 -11.906 1 92.19 58 ASN B C 1
ATOM 1573 O O . ASN B 1 58 ? 12 -35.344 -13 1 92.19 58 ASN B O 1
ATOM 1577 N N . GLU B 1 59 ? 13.492 -36.531 -11.797 1 89.12 59 GLU B N 1
ATOM 1578 C CA . GLU B 1 59 ? 14.047 -37.344 -12.875 1 89.12 59 GLU B CA 1
ATOM 1579 C C . GLU B 1 59 ? 14.312 -36.5 -14.117 1 89.12 59 GLU B C 1
ATOM 1581 O O . GLU B 1 59 ? 13.906 -36.875 -15.219 1 89.12 59 GLU B O 1
ATOM 1586 N N . GLY B 1 60 ? 14.891 -35.281 -13.977 1 87.19 60 GLY B N 1
ATOM 1587 C CA . GLY B 1 60 ? 15.312 -34.438 -15.094 1 87.19 60 GLY B CA 1
ATOM 1588 C C . GLY B 1 60 ? 14.25 -33.469 -15.539 1 87.19 60 GLY B C 1
ATOM 1589 O O . GLY B 1 60 ? 14.492 -32.625 -16.422 1 87.19 60 GLY B O 1
ATOM 1590 N N . GLN B 1 61 ? 13.086 -33.688 -14.969 1 89.62 61 GLN B N 1
ATOM 1591 C CA . GLN B 1 61 ? 12.016 -32.75 -15.273 1 89.62 61 GLN B CA 1
ATOM 1592 C C . GLN B 1 61 ? 11.961 -31.609 -14.242 1 89.62 61 GLN B C 1
ATOM 1594 O O . GLN B 1 61 ? 12.25 -31.828 -13.062 1 89.62 61 GLN B O 1
ATOM 1599 N N . THR B 1 62 ? 11.727 -30.391 -14.773 1 90 62 THR B N 1
ATOM 1600 C CA . THR B 1 62 ? 11.609 -29.234 -13.891 1 90 62 THR B CA 1
ATOM 1601 C C . THR B 1 62 ? 10.25 -28.578 -14.039 1 90 62 THR B C 1
ATOM 1603 O O . THR B 1 62 ? 9.742 -28.422 -15.156 1 90 62 THR B O 1
ATOM 1606 N N . TYR B 1 63 ? 9.656 -28.312 -12.852 1 90.25 63 TYR B N 1
ATOM 1607 C CA . TYR B 1 63 ? 8.414 -27.562 -12.773 1 90.25 63 TYR B CA 1
ATOM 1608 C C . TYR B 1 63 ? 8.531 -26.406 -11.781 1 90.25 63 TYR B C 1
ATOM 1610 O O . TYR B 1 63 ? 9.125 -26.562 -10.711 1 90.25 63 TYR B O 1
ATOM 1618 N N . GLY B 1 64 ? 8.062 -25.219 -12.289 1 90.38 64 GLY B N 1
ATOM 1619 C CA . GLY B 1 64 ? 8.203 -24.062 -11.414 1 90.38 64 GLY B CA 1
ATOM 1620 C C . GLY B 1 64 ? 7.004 -23.141 -11.438 1 90.38 64 GLY B C 1
ATOM 1621 O O . GLY B 1 64 ? 6.156 -23.234 -12.32 1 90.38 64 GLY B O 1
ATOM 1622 N N . VAL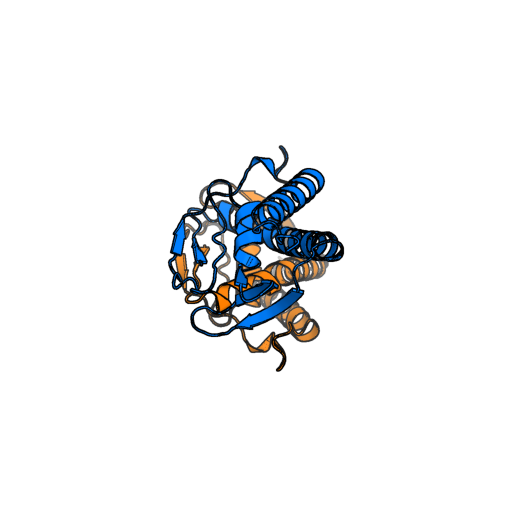 B 1 65 ? 6.895 -22.391 -10.414 1 91.44 65 VAL B N 1
ATOM 1623 C CA . VAL B 1 65 ? 5.852 -21.375 -10.344 1 91.44 65 VAL B CA 1
ATOM 1624 C C . VAL B 1 65 ? 6.352 -20.172 -9.547 1 91.44 65 VAL B C 1
ATOM 1626 O O . VAL B 1 65 ? 7.109 -20.344 -8.586 1 91.44 65 VAL B O 1
ATOM 1629 N N . ASN B 1 66 ? 6.039 -18.969 -10.055 1 90.06 66 ASN B N 1
ATOM 1630 C CA . ASN B 1 66 ? 6.207 -17.797 -9.203 1 90.06 66 ASN B CA 1
ATOM 1631 C C . ASN B 1 66 ? 5.188 -17.781 -8.07 1 90.06 66 ASN B C 1
ATOM 1633 O O . ASN B 1 66 ? 3.98 -17.875 -8.305 1 90.06 66 ASN B O 1
ATOM 1637 N N . ILE B 1 67 ? 5.621 -17.672 -6.836 1 93.19 67 ILE B N 1
ATOM 1638 C CA . ILE B 1 67 ? 4.75 -17.766 -5.672 1 93.19 67 ILE B CA 1
ATOM 1639 C C . ILE B 1 67 ? 3.729 -16.625 -5.695 1 93.19 67 ILE B C 1
ATOM 1641 O O . ILE B 1 67 ? 2.572 -16.812 -5.312 1 93.19 67 ILE B O 1
ATOM 1645 N N . TRP B 1 68 ? 4.062 -15.477 -6.129 1 90.06 68 TRP B N 1
ATOM 1646 C CA . TRP B 1 68 ? 3.137 -14.352 -6.246 1 90.06 68 TRP B CA 1
ATOM 1647 C C . TRP B 1 68 ? 2.014 -14.672 -7.227 1 90.06 68 TRP B C 1
ATOM 1649 O O . TRP B 1 68 ? 0.888 -14.195 -7.066 1 90.06 68 TRP B O 1
ATOM 1659 N N . ASP B 1 69 ? 2.342 -15.461 -8.242 1 91.25 69 ASP B N 1
ATOM 1660 C CA . ASP B 1 69 ? 1.321 -15.898 -9.188 1 91.25 69 ASP B CA 1
ATOM 1661 C C . ASP B 1 69 ? 0.215 -16.688 -8.484 1 91.25 69 ASP B C 1
ATOM 1663 O O . ASP B 1 69 ? -0.969 -16.484 -8.766 1 91.25 69 ASP B O 1
ATOM 1667 N N . LEU B 1 70 ? 0.655 -17.578 -7.59 1 95 70 LEU B N 1
ATOM 1668 C CA . LEU B 1 70 ? -0.329 -18.328 -6.816 1 95 70 LEU B CA 1
ATOM 1669 C C . LEU B 1 70 ? -1.099 -17.422 -5.875 1 95 70 LEU B C 1
ATOM 1671 O O . LEU B 1 70 ? -2.314 -17.547 -5.719 1 95 70 LEU B O 1
ATOM 1675 N N . CYS B 1 71 ? -0.435 -16.531 -5.27 1 96.19 71 CYS B N 1
ATOM 1676 C CA . CYS B 1 71 ? -1.077 -15.555 -4.402 1 96.19 71 CYS B CA 1
ATOM 1677 C C . CYS B 1 71 ? -2.107 -14.734 -5.172 1 96.19 71 CYS B C 1
ATOM 1679 O O . CYS B 1 71 ? -3.215 -14.5 -4.68 1 96.19 71 CYS B O 1
ATOM 1681 N N . PHE B 1 72 ? -1.766 -14.281 -6.445 1 93.94 72 PHE B N 1
ATOM 1682 C CA . PHE B 1 72 ? -2.682 -13.531 -7.289 1 93.94 72 PHE B CA 1
ATOM 1683 C C . PHE B 1 72 ? -3.93 -14.352 -7.605 1 93.94 72 PHE B C 1
ATOM 1685 O O . PHE B 1 72 ? -5.043 -13.82 -7.602 1 93.94 72 PHE B O 1
ATOM 1692 N N . GLN B 1 73 ? -3.703 -15.602 -7.848 1 96.81 73 GLN B N 1
ATOM 1693 C CA . GLN B 1 73 ? -4.836 -16.484 -8.133 1 96.81 73 GLN B CA 1
ATOM 1694 C C . GLN B 1 73 ? -5.785 -16.562 -6.938 1 96.81 73 GLN B C 1
ATOM 1696 O O . GLN B 1 73 ? -7 -16.688 -7.113 1 96.81 73 GLN B O 1
ATOM 1701 N N . VAL B 1 74 ? -5.301 -16.484 -5.715 1 98.25 74 VAL B N 1
ATOM 1702 C CA . VAL B 1 74 ? -6.109 -16.484 -4.5 1 98.25 74 VAL B CA 1
ATOM 1703 C C . VAL B 1 74 ? -6.867 -15.164 -4.391 1 98.25 74 VAL B C 1
ATOM 1705 O O . VAL B 1 74 ? -8.07 -15.156 -4.121 1 98.25 74 VAL B O 1
ATOM 1708 N N . CYS B 1 75 ? -6.273 -14.094 -4.652 1 97.56 75 CYS B N 1
ATOM 1709 C CA . CYS B 1 75 ? -6.809 -12.766 -4.348 1 97.56 75 CYS B CA 1
ATOM 1710 C C . CYS B 1 75 ? -7.781 -12.312 -5.43 1 97.56 75 CYS B C 1
ATOM 1712 O O . CYS B 1 75 ? -8.719 -11.562 -5.152 1 97.56 75 CYS B O 1
ATOM 1714 N N . PHE B 1 76 ? -7.516 -12.703 -6.699 1 97.06 76 PHE B N 1
ATOM 1715 C CA . PHE B 1 76 ? -8.242 -12.117 -7.816 1 97.06 76 PHE B CA 1
ATOM 1716 C C . PHE B 1 76 ? -9.188 -13.141 -8.445 1 97.06 76 PHE B C 1
ATOM 1718 O O . PHE B 1 76 ? -8.844 -14.32 -8.539 1 97.06 76 PHE B O 1
ATOM 1725 N N . ALA B 1 77 ? -10.352 -12.648 -8.914 1 97.44 77 ALA B N 1
ATOM 1726 C CA . ALA B 1 77 ? -11.375 -13.516 -9.477 1 97.44 77 ALA B CA 1
ATOM 1727 C C . ALA B 1 77 ? -11.008 -13.961 -10.891 1 97.44 77 ALA B C 1
ATOM 1729 O O . ALA B 1 77 ? -11.391 -15.047 -11.328 1 97.44 77 ALA B O 1
ATOM 1730 N N . ASN B 1 78 ? -10.336 -13.203 -11.578 1 96.44 78 ASN B N 1
ATOM 1731 C CA . ASN B 1 78 ? -10.062 -13.469 -12.984 1 96.44 78 ASN B CA 1
ATOM 1732 C C . ASN B 1 78 ? -8.578 -13.711 -13.227 1 96.44 78 ASN B C 1
ATOM 1734 O O . ASN B 1 78 ? -8.016 -13.234 -14.211 1 96.44 78 ASN B O 1
ATOM 1738 N N . TYR B 1 79 ? -7.902 -14.383 -12.375 1 93.75 79 TYR B N 1
ATOM 1739 C CA . TYR B 1 79 ? -6.473 -14.648 -12.484 1 93.75 79 TYR B CA 1
ATOM 1740 C C . TYR B 1 79 ? -6.184 -16.141 -12.414 1 93.75 79 TYR B C 1
ATOM 1742 O O . TYR B 1 79 ? -6.75 -16.844 -11.57 1 93.75 79 TYR B O 1
ATOM 1750 N N . GLN B 1 80 ? -5.328 -16.594 -13.297 1 92.12 80 GLN B N 1
ATOM 1751 C CA . GLN B 1 80 ? -4.859 -17.969 -13.289 1 92.12 80 GLN B CA 1
ATOM 1752 C C . GLN B 1 80 ? -3.334 -18.031 -13.258 1 92.12 80 GLN B C 1
ATOM 1754 O O . GLN B 1 80 ? -2.666 -17.469 -14.133 1 92.12 80 GLN B O 1
ATOM 1759 N N . ALA B 1 81 ? -2.826 -18.719 -12.219 1 90.56 81 ALA B N 1
ATOM 1760 C CA . ALA B 1 81 ? -1.381 -18.891 -12.125 1 90.56 81 ALA B CA 1
ATOM 1761 C C . ALA B 1 81 ? -0.847 -19.656 -13.328 1 90.56 81 ALA B C 1
ATOM 1763 O O . ALA B 1 81 ? -1.526 -20.547 -13.859 1 90.56 81 ALA B O 1
ATOM 1764 N N . GLN B 1 82 ? 0.348 -19.297 -13.734 1 87.25 82 GLN B N 1
ATOM 1765 C CA . GLN B 1 82 ? 0.966 -19.938 -14.891 1 87.25 82 GLN B CA 1
ATOM 1766 C C . GLN B 1 82 ? 2.285 -20.594 -14.508 1 87.25 82 GLN B C 1
ATOM 1768 O O . GLN B 1 82 ? 3.357 -20.016 -14.703 1 87.25 82 GLN B O 1
ATOM 1773 N N . PRO B 1 83 ? 2.176 -21.75 -14.055 1 87 83 PRO B N 1
ATOM 1774 C CA . PRO B 1 83 ? 3.416 -22.484 -13.82 1 87 83 PRO B CA 1
ATOM 1775 C C . PRO B 1 83 ? 4.234 -22.688 -15.102 1 87 83 PRO B C 1
ATOM 1777 O O . PRO B 1 83 ? 3.711 -22.516 -16.203 1 87 83 PRO B O 1
ATOM 1780 N N . PHE B 1 84 ? 5.523 -22.984 -14.875 1 83.44 84 PHE B N 1
ATOM 1781 C CA . PHE B 1 84 ? 6.391 -23.141 -16.047 1 83.44 84 PHE B CA 1
ATOM 1782 C C . PHE B 1 84 ? 7.234 -24.406 -15.914 1 83.44 84 PHE B C 1
ATOM 1784 O O . PHE B 1 84 ? 7.406 -24.938 -14.82 1 83.44 84 PHE B O 1
ATOM 1791 N N . GLY B 1 85 ? 7.539 -24.891 -17.062 1 81.06 85 GLY B N 1
ATOM 1792 C CA . GLY B 1 85 ? 8.477 -26.016 -17.125 1 81.06 85 GLY B CA 1
ATOM 1793 C C . GLY B 1 85 ? 9.906 -25.578 -17.344 1 81.06 85 GLY B C 1
ATOM 1794 O O . GLY B 1 85 ? 10.359 -24.594 -16.734 1 81.06 85 GLY B O 1
ATOM 1795 N N . ASP B 1 86 ? 10.516 -26.281 -18.188 1 73.56 86 ASP B N 1
ATOM 1796 C CA . ASP B 1 86 ? 11.93 -26.016 -18.438 1 73.56 86 ASP B CA 1
ATOM 1797 C C . ASP B 1 86 ? 12.125 -24.625 -19.047 1 73.56 86 ASP B C 1
ATOM 1799 O O . ASP B 1 86 ? 13.195 -24.031 -18.906 1 73.56 86 ASP B O 1
ATOM 1803 N N . ASN B 1 87 ? 10.906 -24.094 -19.562 1 70 87 ASN B N 1
ATOM 1804 C CA . ASN B 1 87 ? 10.984 -22.766 -20.141 1 70 87 ASN B CA 1
ATOM 1805 C C . ASN B 1 87 ? 10.398 -21.703 -19.219 1 70 87 ASN B C 1
ATOM 1807 O O . ASN B 1 87 ? 9.336 -21.922 -18.625 1 70 87 ASN B O 1
ATOM 1811 N N . LEU B 1 88 ? 11.148 -20.641 -18.953 1 65.31 88 LEU B N 1
ATOM 1812 C CA . LEU B 1 88 ? 10.766 -19.594 -18.016 1 65.31 88 LEU B CA 1
ATOM 1813 C C . LEU B 1 88 ? 9.758 -18.625 -18.641 1 65.31 88 LEU B C 1
ATOM 1815 O O . LEU B 1 88 ? 9.828 -18.344 -19.844 1 65.31 88 LEU B O 1
ATOM 1819 N N . PRO B 1 89 ? 8.742 -18.375 -17.828 1 62.06 89 PRO B N 1
ATOM 1820 C CA . PRO B 1 89 ? 7.793 -17.391 -18.375 1 62.06 89 PRO B CA 1
ATOM 1821 C C . PRO B 1 89 ? 8.422 -16.016 -18.609 1 62.06 89 PRO B C 1
ATOM 1823 O O . PRO B 1 89 ? 9.312 -15.617 -17.859 1 62.06 89 PRO B O 1
ATOM 1826 N N . GLU B 1 90 ? 8.328 -15.469 -19.797 1 58.16 90 GLU B N 1
ATOM 1827 C CA . GLU B 1 90 ? 8.859 -14.156 -20.141 1 58.16 90 GLU B CA 1
ATOM 1828 C C . GLU B 1 90 ? 7.867 -13.047 -19.797 1 58.16 90 GLU B C 1
ATOM 1830 O O . GLU B 1 90 ? 8.102 -11.875 -20.094 1 58.16 90 GLU B O 1
ATOM 1835 N N . ASN B 1 91 ? 6.883 -13.352 -19.047 1 58.53 91 ASN B N 1
ATOM 1836 C CA . ASN B 1 91 ? 5.836 -12.344 -19.188 1 58.53 91 ASN B CA 1
ATOM 1837 C C . ASN B 1 91 ? 5.824 -11.375 -18.016 1 58.53 91 ASN B C 1
ATOM 1839 O O . ASN B 1 91 ? 5.746 -11.797 -16.859 1 58.53 91 ASN B O 1
ATOM 1843 N N . ASN B 1 92 ? 6.27 -10.117 -18.203 1 64.31 92 ASN B N 1
ATOM 1844 C CA . ASN B 1 92 ? 6.219 -8.977 -17.297 1 64.31 92 ASN B CA 1
ATOM 1845 C C . ASN B 1 92 ? 5.078 -8.031 -17.656 1 64.31 92 ASN B C 1
ATOM 1847 O O . ASN B 1 92 ? 5.145 -6.832 -17.359 1 64.31 92 ASN B O 1
ATOM 1851 N N . GLN B 1 93 ? 4.047 -8.656 -18.328 1 72.56 93 GLN B N 1
ATOM 1852 C CA . GLN B 1 93 ? 3 -7.77 -18.812 1 72.56 93 GLN B CA 1
ATOM 1853 C C . GLN B 1 93 ? 2.02 -7.41 -17.703 1 72.56 93 GLN B C 1
ATOM 1855 O O . GLN B 1 93 ? 1.8 -8.203 -16.781 1 72.56 93 GLN B O 1
ATOM 1860 N N . ALA B 1 94 ? 1.569 -6.145 -17.781 1 77.81 94 ALA B N 1
ATOM 1861 C CA . ALA B 1 94 ? 0.497 -5.684 -16.906 1 77.81 94 ALA B CA 1
ATOM 1862 C C . ALA B 1 94 ? -0.816 -6.391 -17.219 1 77.81 94 ALA B C 1
ATOM 1864 O O . ALA B 1 94 ? -1.129 -6.637 -18.391 1 77.81 94 ALA B O 1
ATOM 1865 N N . LEU B 1 95 ? -1.493 -6.902 -16.188 1 85.56 95 LEU B N 1
ATOM 1866 C CA . LEU B 1 95 ? -2.789 -7.555 -16.328 1 85.56 95 LEU B CA 1
ATOM 1867 C C . LEU B 1 95 ? -3.84 -6.875 -15.461 1 85.56 95 LEU B C 1
ATOM 1869 O O . LEU B 1 95 ? -3.623 -6.672 -14.266 1 85.56 95 LEU B O 1
A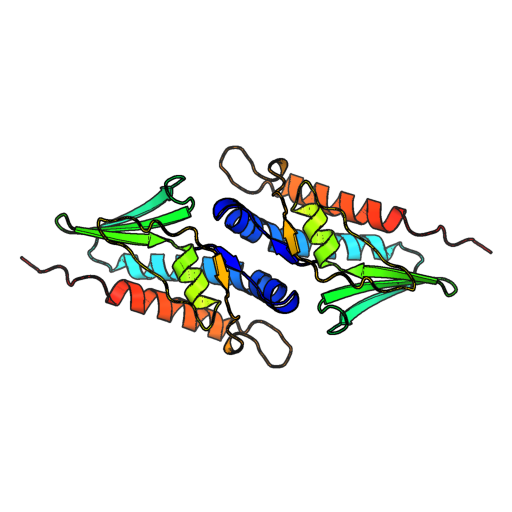TOM 1873 N N . ALA B 1 96 ? -4.934 -6.441 -16.141 1 89.69 96 ALA B N 1
ATOM 1874 C CA . ALA B 1 96 ? -6.059 -5.914 -15.375 1 89.69 96 ALA B CA 1
ATOM 1875 C C . ALA B 1 96 ? -6.703 -7.004 -14.531 1 89.69 96 ALA B C 1
ATOM 1877 O O . ALA B 1 96 ? -7.16 -8.023 -15.062 1 89.69 96 ALA B O 1
ATOM 1878 N N . VAL B 1 97 ? -6.754 -6.758 -13.227 1 93.62 97 VAL B N 1
ATOM 1879 C CA . VAL B 1 97 ? -7.25 -7.797 -12.328 1 93.62 97 VAL B CA 1
ATOM 1880 C C . VAL B 1 97 ? -8.492 -7.301 -11.594 1 93.62 97 VAL B C 1
ATOM 1882 O O . VAL B 1 97 ? -8.703 -6.09 -11.469 1 93.62 97 VAL B O 1
ATOM 1885 N N . GLU B 1 98 ? -9.344 -8.297 -11.266 1 96 98 GLU B N 1
ATOM 1886 C CA . GLU B 1 98 ? -10.547 -8.062 -10.461 1 96 98 GLU B CA 1
ATOM 1887 C C . GLU B 1 98 ? -10.461 -8.766 -9.117 1 96 98 GLU B C 1
ATOM 1889 O O . GLU B 1 98 ? -10.164 -9.961 -9.047 1 96 98 GLU B O 1
ATOM 1894 N N . ILE B 1 99 ? -10.727 -7.961 -8.094 1 96.44 99 ILE B N 1
ATOM 1895 C CA . ILE B 1 99 ? -10.695 -8.523 -6.75 1 96.44 99 ILE B CA 1
ATOM 1896 C C . ILE B 1 99 ? -11.781 -9.586 -6.609 1 96.44 99 ILE B C 1
ATOM 1898 O O . ILE B 1 99 ? -12.914 -9.398 -7.07 1 96.44 99 ILE B O 1
ATOM 1902 N N . ASP B 1 100 ? -11.531 -10.758 -5.957 1 97.94 100 ASP B N 1
ATOM 1903 C CA . ASP B 1 100 ? -12.562 -11.734 -5.621 1 97.94 100 ASP B CA 1
ATOM 1904 C C . ASP B 1 100 ? -13.406 -11.258 -4.441 1 97.94 100 ASP B C 1
ATOM 1906 O O . ASP B 1 100 ? -13.023 -11.438 -3.285 1 97.94 100 ASP B O 1
ATOM 1910 N N . GLN B 1 101 ? -14.57 -10.836 -4.676 1 96.19 101 GLN B N 1
ATOM 1911 C CA . GLN B 1 101 ? -15.414 -10.188 -3.678 1 96.19 101 GLN B CA 1
ATOM 1912 C C . GLN B 1 101 ? -15.953 -11.203 -2.672 1 96.19 101 GLN B C 1
ATOM 1914 O O . GLN B 1 101 ? -16.422 -10.82 -1.599 1 96.19 101 GLN B O 1
ATOM 1919 N N . ASP B 1 102 ? -15.922 -12.5 -3.061 1 97.38 102 ASP B N 1
ATOM 1920 C CA . ASP B 1 102 ? -16.391 -13.539 -2.146 1 97.38 102 ASP B CA 1
ATOM 1921 C C . ASP B 1 102 ? -15.5 -13.617 -0.907 1 97.38 102 ASP B C 1
ATOM 1923 O O . ASP B 1 102 ? -15.875 -14.227 0.095 1 97.38 102 ASP B O 1
ATOM 1927 N N . LEU B 1 103 ? -14.352 -12.977 -0.945 1 98.12 103 LEU B N 1
ATOM 1928 C CA . LEU B 1 103 ? -13.406 -13.039 0.167 1 98.12 103 LEU B CA 1
ATOM 1929 C C . LEU B 1 103 ? -13.703 -11.953 1.192 1 98.12 103 LEU B C 1
ATOM 1931 O O . LEU B 1 103 ? -13.008 -11.852 2.209 1 98.12 103 LEU B O 1
ATOM 1935 N N . PHE B 1 104 ? -14.672 -11.18 0.967 1 96 104 PHE B N 1
ATOM 1936 C CA . PHE B 1 104 ? -15.086 -10.125 1.889 1 96 104 PHE B CA 1
ATOM 1937 C C . PHE B 1 104 ? -16.516 -10.359 2.375 1 96 104 PHE B C 1
ATOM 1939 O O . PHE B 1 104 ? -17.344 -10.891 1.638 1 96 104 PHE B O 1
ATOM 1946 N N . ASN B 1 105 ? -16.766 -9.922 3.625 1 94.75 105 ASN B N 1
ATOM 1947 C CA . ASN B 1 105 ? -18.141 -10 4.121 1 94.75 105 ASN B CA 1
ATOM 1948 C C . ASN B 1 105 ? -18.938 -8.742 3.76 1 94.75 105 ASN B C 1
ATOM 1950 O O . ASN B 1 105 ? -18.438 -7.883 3.029 1 94.75 105 ASN B O 1
ATOM 1954 N N . ASP B 1 106 ? -20.156 -8.672 4.277 1 90.75 106 ASP B N 1
ATOM 1955 C CA . ASP B 1 106 ? -21.078 -7.602 3.9 1 90.75 106 ASP B CA 1
ATOM 1956 C C . ASP B 1 106 ? -20.594 -6.254 4.438 1 90.75 106 ASP B C 1
ATOM 1958 O O . ASP B 1 106 ? -21 -5.203 3.941 1 90.75 106 ASP B O 1
ATOM 1962 N N . GLN B 1 107 ? -19.719 -6.289 5.449 1 86.81 107 GLN B N 1
ATOM 1963 C CA . GLN B 1 107 ? -19.219 -5.059 6.059 1 86.81 107 GLN B CA 1
ATOM 1964 C C . GLN B 1 107 ? -17.922 -4.598 5.395 1 86.81 107 GLN B C 1
ATOM 1966 O O . GLN B 1 107 ? -17.344 -3.588 5.793 1 86.81 107 GLN B O 1
ATOM 1971 N N . GLY B 1 108 ? -17.438 -5.32 4.379 1 86 108 GLY B N 1
ATOM 1972 C CA . GLY B 1 108 ? -16.219 -4.938 3.682 1 86 108 GLY B CA 1
ATOM 1973 C C . GLY B 1 108 ? -14.953 -5.441 4.359 1 86 108 GLY B C 1
ATOM 1974 O O . GLY B 1 108 ? -13.852 -4.992 4.043 1 86 108 GLY B O 1
ATOM 1975 N N . GLU B 1 109 ? -15.219 -6.395 5.258 1 90.31 109 GLU B N 1
ATOM 1976 C CA . GLU B 1 109 ? -14.078 -6.98 5.961 1 90.31 109 GLU B CA 1
ATOM 1977 C C . GLU B 1 109 ? -13.68 -8.32 5.348 1 90.31 109 GLU B C 1
ATOM 1979 O O . GLU B 1 109 ? -14.539 -9.07 4.867 1 90.31 109 GLU B O 1
ATOM 1984 N N . VAL B 1 110 ? -12.352 -8.617 5.43 1 94.94 110 VAL B N 1
ATOM 1985 C CA . VAL B 1 110 ? -11.844 -9.859 4.859 1 94.94 110 VAL B CA 1
ATOM 1986 C C . VAL B 1 110 ? -12.398 -11.047 5.633 1 94.94 110 VAL B C 1
ATOM 1988 O O . VAL B 1 110 ? -12.406 -11.047 6.867 1 94.94 110 VAL B O 1
ATOM 1991 N N . ASP B 1 111 ? -12.977 -12.047 4.992 1 97.69 111 ASP B N 1
ATOM 1992 C CA . ASP B 1 111 ? -13.352 -13.344 5.543 1 97.69 111 ASP B CA 1
ATOM 1993 C C . ASP B 1 111 ? -12.156 -14.297 5.574 1 97.69 111 ASP B C 1
ATOM 1995 O O . ASP B 1 111 ? -11.891 -14.992 4.594 1 97.69 111 ASP B O 1
ATOM 1999 N N . TRP B 1 112 ? -11.477 -14.461 6.703 1 96.25 112 TRP B N 1
ATOM 2000 C CA . TRP B 1 112 ? -10.211 -15.164 6.836 1 96.25 112 TRP B CA 1
ATOM 2001 C C . TRP B 1 112 ? -10.391 -16.656 6.602 1 96.25 112 TRP B C 1
ATOM 2003 O O . TRP B 1 112 ? -9.469 -17.344 6.133 1 96.25 112 TRP B O 1
ATOM 2013 N N . THR B 1 113 ? -11.562 -17.188 6.945 1 97.94 113 THR B N 1
ATOM 2014 C CA . THR B 1 113 ? -11.844 -18.609 6.711 1 97.94 113 THR B CA 1
ATOM 2015 C C . THR B 1 113 ? -11.891 -18.906 5.215 1 97.94 113 THR B C 1
ATOM 2017 O O . THR B 1 113 ? -11.258 -19.859 4.746 1 97.94 113 THR B O 1
ATOM 2020 N N . LYS B 1 114 ? -12.656 -18.047 4.512 1 98.5 114 LYS B N 1
ATOM 2021 C CA . LYS B 1 114 ? -12.75 -18.234 3.066 1 98.5 114 LYS B CA 1
ATOM 2022 C C . LYS B 1 114 ? -11.398 -18.016 2.398 1 98.5 114 LYS B C 1
ATOM 2024 O O . LYS B 1 114 ? -11.047 -18.719 1.45 1 98.5 114 LYS B O 1
ATOM 2029 N N . LEU B 1 115 ? -10.664 -17.094 2.891 1 98.56 115 LEU B N 1
ATOM 2030 C CA . LEU B 1 115 ? -9.336 -16.828 2.359 1 98.56 115 LEU B CA 1
ATOM 2031 C C . LEU B 1 115 ? -8.43 -18.047 2.529 1 98.56 115 LEU B C 1
ATOM 2033 O O . LEU B 1 115 ? -7.766 -18.469 1.58 1 98.56 115 LEU B O 1
ATOM 2037 N N . ASP B 1 116 ? -8.469 -18.609 3.719 1 98.56 116 ASP B N 1
ATOM 2038 C CA . ASP B 1 116 ? -7.641 -19.781 4 1 98.56 116 ASP B CA 1
ATOM 2039 C C . ASP B 1 116 ? -8.055 -20.969 3.127 1 98.56 116 ASP B C 1
ATOM 2041 O O . ASP B 1 116 ? -7.199 -21.672 2.574 1 98.56 116 ASP B O 1
ATOM 2045 N N . HIS B 1 117 ? -9.305 -21.219 3.035 1 98.56 117 HIS B N 1
ATOM 2046 C CA . HIS B 1 117 ? -9.812 -22.312 2.205 1 98.56 117 HIS B CA 1
ATOM 2047 C C . HIS B 1 117 ? -9.383 -22.141 0.75 1 98.56 117 HIS B C 1
ATOM 2049 O O . HIS B 1 117 ? -8.953 -23.094 0.107 1 98.56 117 HIS B O 1
ATOM 2055 N N . LYS B 1 118 ? -9.531 -20.969 0.249 1 98.69 118 LYS B N 1
ATOM 2056 C CA . LYS B 1 118 ? -9.18 -20.734 -1.15 1 98.69 118 LYS B CA 1
ATOM 2057 C C . LYS B 1 118 ? -7.68 -20.906 -1.378 1 98.69 118 LYS B C 1
ATOM 2059 O O . LYS B 1 118 ? -7.262 -21.484 -2.381 1 98.69 118 LYS B O 1
ATOM 2064 N N . ALA B 1 119 ? -6.879 -20.359 -0.494 1 98.62 119 ALA B N 1
ATOM 2065 C CA . ALA B 1 119 ? -5.438 -20.547 -0.599 1 98.62 119 ALA B CA 1
ATOM 2066 C C . 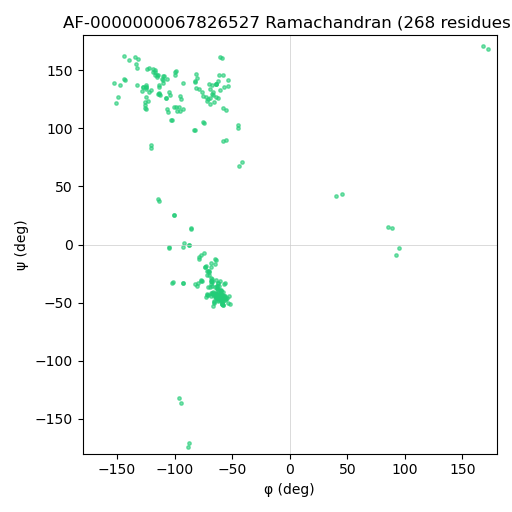ALA B 1 119 ? -5.082 -22.031 -0.615 1 98.62 119 ALA B C 1
ATOM 2068 O O . ALA B 1 119 ? -4.277 -22.484 -1.438 1 98.62 119 ALA B O 1
ATOM 2069 N N . ARG B 1 120 ? -5.648 -22.812 0.264 1 98.56 120 ARG B N 1
ATOM 2070 C CA . ARG B 1 120 ? -5.414 -24.25 0.313 1 98.56 120 ARG B CA 1
ATOM 2071 C C . ARG B 1 120 ? -5.801 -24.922 -1.006 1 98.56 120 ARG B C 1
ATOM 2073 O O . ARG B 1 120 ? -5.047 -25.734 -1.54 1 98.56 120 ARG B O 1
ATOM 2080 N N . HIS B 1 121 ? -6.996 -24.562 -1.417 1 98.44 121 HIS B N 1
ATOM 2081 C CA . HIS B 1 121 ? -7.488 -25.141 -2.66 1 98.44 121 HIS B CA 1
ATOM 2082 C C . HIS B 1 121 ? -6.547 -24.844 -3.82 1 98.44 121 HIS B C 1
ATOM 2084 O O . HIS B 1 121 ? -6.191 -25.734 -4.59 1 98.44 121 HIS B O 1
ATOM 2090 N N . CYS B 1 122 ? -6.125 -23.578 -4.008 1 98 122 CYS B N 1
ATOM 2091 C CA . CYS B 1 122 ? -5.227 -23.172 -5.082 1 98 122 CYS B CA 1
ATOM 2092 C C . CYS B 1 122 ? -3.932 -23.984 -5.039 1 98 122 CYS B C 1
ATOM 2094 O O . CYS B 1 122 ? -3.455 -24.453 -6.07 1 98 122 CYS B O 1
ATOM 2096 N N . VAL B 1 123 ? -3.363 -24.172 -3.889 1 97.56 123 VAL B N 1
ATOM 2097 C CA . VAL B 1 123 ? -2.105 -24.891 -3.715 1 97.56 123 VAL B CA 1
ATOM 2098 C C . VAL B 1 123 ? -2.311 -26.359 -4.035 1 97.56 123 VAL B C 1
ATOM 2100 O O . VAL B 1 123 ? -1.496 -26.969 -4.734 1 97.56 123 VAL B O 1
ATOM 2103 N N . GLU B 1 124 ? -3.408 -26.922 -3.527 1 96.81 124 GLU B N 1
ATOM 2104 C CA . GLU B 1 124 ? -3.705 -28.328 -3.777 1 96.81 124 GLU B CA 1
ATOM 2105 C C . GLU B 1 124 ? -3.869 -28.609 -5.27 1 96.81 124 GLU B C 1
ATOM 2107 O O . GLU B 1 124 ? -3.385 -29.609 -5.777 1 96.81 124 GLU B O 1
ATOM 2112 N N . VAL B 1 125 ? -4.57 -27.688 -5.906 1 96.38 125 VAL B N 1
ATOM 2113 C CA . VAL B 1 125 ? -4.773 -27.844 -7.344 1 96.38 125 VAL B CA 1
ATOM 2114 C C . VAL B 1 125 ? -3.432 -27.766 -8.07 1 96.38 125 VAL B C 1
ATOM 2116 O O . VAL B 1 125 ? -3.154 -28.562 -8.969 1 96.38 125 VAL B O 1
ATOM 2119 N N . PHE B 1 126 ? -2.557 -26.859 -7.734 1 95.94 126 PHE B N 1
ATOM 2120 C CA . PHE B 1 126 ? -1.229 -26.703 -8.32 1 95.94 126 PHE B CA 1
ATOM 2121 C C . PHE B 1 126 ? -0.41 -27.969 -8.148 1 95.94 126 PHE B C 1
ATOM 2123 O O . PHE B 1 126 ? 0.152 -28.484 -9.117 1 95.94 126 PHE B O 1
ATOM 2130 N N . LEU B 1 127 ? -0.297 -28.516 -6.934 1 94.81 127 LEU B N 1
ATOM 2131 C CA . LEU B 1 127 ? 0.523 -29.688 -6.652 1 94.81 127 LEU B CA 1
ATOM 2132 C C . LEU B 1 127 ? -0.061 -30.922 -7.312 1 94.81 127 LEU B C 1
ATOM 2134 O O . LEU B 1 127 ? 0.68 -31.812 -7.738 1 94.81 127 LEU B O 1
ATOM 2138 N N . ALA B 1 128 ? -1.408 -30.953 -7.441 1 93.44 128 ALA B N 1
ATOM 2139 C CA . ALA B 1 128 ? -2.072 -32.094 -8.062 1 93.44 128 ALA B CA 1
ATOM 2140 C C . ALA B 1 128 ? -1.799 -32.156 -9.562 1 93.44 128 ALA B C 1
ATOM 2142 O O . ALA B 1 128 ? -1.952 -33.188 -10.195 1 93.44 128 ALA B O 1
ATOM 2143 N N . ALA B 1 129 ? -1.466 -31 -10.125 1 91.44 129 ALA B N 1
ATOM 2144 C CA . ALA B 1 129 ? -1.227 -30.922 -11.562 1 91.44 129 ALA B CA 1
ATOM 2145 C C . ALA B 1 129 ? 0.155 -31.453 -11.922 1 91.44 129 ALA B C 1
ATOM 2147 O O . ALA B 1 129 ? 0.471 -31.641 -13.102 1 91.44 129 ALA B O 1
ATOM 2148 N N . LEU B 1 130 ? 1.028 -31.672 -11.016 1 89.5 130 LEU B N 1
ATOM 2149 C CA . LEU B 1 130 ? 2.354 -32.219 -11.266 1 89.5 130 LEU B CA 1
ATOM 2150 C C . LEU B 1 130 ? 2.254 -33.625 -11.859 1 89.5 130 LEU B C 1
ATOM 2152 O O . LEU B 1 130 ? 1.396 -34.406 -11.453 1 89.5 130 LEU B O 1
ATOM 2156 N N . PRO B 1 131 ? 3.199 -33.875 -12.859 1 84.44 131 PRO B N 1
ATOM 2157 C CA . PRO B 1 131 ? 3.182 -35.25 -13.391 1 84.44 131 PRO B CA 1
ATOM 2158 C C . PRO B 1 131 ? 3.475 -36.312 -12.32 1 84.44 131 PRO B C 1
ATOM 2160 O O . PRO B 1 131 ? 4.23 -36.031 -11.383 1 84.44 131 PRO B O 1
ATOM 2163 N N . THR B 1 132 ? 2.588 -37.406 -12.32 1 75.94 132 THR B N 1
ATOM 2164 C CA . THR B 1 132 ? 2.785 -38.5 -11.391 1 75.94 132 THR B CA 1
ATOM 2165 C C . THR B 1 132 ? 4.191 -39.094 -11.523 1 75.94 132 THR B C 1
ATOM 2167 O O . THR B 1 132 ? 4.707 -39.219 -12.641 1 75.94 132 THR B O 1
ATOM 2170 N N . VAL B 1 133 ? 4.977 -39 -10.531 1 70.69 133 VAL B N 1
ATOM 2171 C CA . VAL B 1 133 ? 6.312 -39.594 -10.508 1 70.69 133 VAL B CA 1
ATOM 2172 C C . VAL B 1 133 ? 6.227 -41.094 -10.812 1 70.69 133 VAL B C 1
ATOM 2174 O O . VAL B 1 133 ? 5.418 -41.812 -10.219 1 70.69 133 VAL B O 1
ATOM 2177 N N . GLY B 1 134 ? 6.312 -41.469 -12.055 1 51.69 134 GLY B N 1
ATOM 2178 C CA . GLY B 1 134 ? 6.344 -42.875 -12.438 1 51.69 134 GLY B CA 1
ATOM 2179 C C . GLY B 1 134 ? 7.285 -43.719 -11.586 1 51.69 134 GLY B C 1
ATOM 2180 O O . GLY B 1 134 ? 8.367 -43.25 -11.219 1 51.69 134 GLY B O 1
ATOM 2181 N N . HIS B 1 135 ? 6.738 -44.438 -10.617 1 46.56 135 HIS B N 1
ATOM 2182 C CA . HIS B 1 135 ? 7.551 -45.531 -10.086 1 46.56 135 HIS B CA 1
ATOM 2183 C C . HIS B 1 135 ? 8.273 -46.281 -11.203 1 46.56 135 HIS B C 1
ATOM 2185 O O . HIS B 1 135 ? 7.637 -46.844 -12.094 1 46.56 135 HIS B O 1
ATOM 2191 N N . SER B 1 136 ? 9.273 -45.656 -11.828 1 35.03 136 SER B N 1
ATOM 2192 C CA . SER B 1 136 ? 10.047 -46.719 -12.5 1 35.03 136 SER B CA 1
ATOM 2193 C C . SER B 1 136 ? 10.531 -47.75 -11.508 1 35.03 136 SER B C 1
ATOM 2195 O O . SER B 1 136 ? 10.82 -47.438 -10.352 1 35.03 136 SER B O 1
#

Foldseek 3Di:
DAEDEDDPLQVVLCVQQQVLLLVLLVVLLVVVVVPQPWDWDWDQDVPPNGAIKIWTDDPHWIKMFGSSLLSLVLFFDPGDTDIDIPDDDNDPDYDHTHGDCVQADPVRHGNSVSSNVSSNVSSVVVSVPDPDRPPD/DAEDEPDPVQVVQCVQQQVLLLVLLVVLLVVVVVPAPWDWDWDADPPPNGAIKIWTDDPHKIKMFGSSLLSLVLFFDPGDTDIDIPDDDNDPDYDYTHGDCVQADPVRHGNSVSSNVSSNVSSVVVSVPDPDRPPD

Nearest PDB structures (foldseek):
  1omo-assembly1_A  TM=1.807E-01  e=9.534E-01  Archaeoglobus fulgidus
  1omo-assembly1_A  TM=1.818E-01  e=2.376E-01  Archaeoglobus fulgidus
  3ejo-assembly1_B  TM=3.917E-01  e=9.582E+00  Leishmania donovani
  3dwr-assembly1_A  TM=3.762E-01  e=9.582E+00  Leishmania major

pLDDT: mean 88.35, std 11.56, range [33.41, 98.69]

Sequence (272 aa):
MKPEFATVQAWEQADCLMQPALIRTIDHLRQGLESCPWRSRYEEVQEPIPGHRLILENEGQTYGVNIWDLCFQVCFANYQAQPFGDNLPENNQALAVEIDQDLFNDQGEVDWTKLDHKARHCVEVFLAALPTVGHSMKPEFATVQAWEQADCLMQPALIRTIDHLRQGLESCPWRSRYEEVQEPIPGHRLILENEGQTYGVNIWDLCFQVCFANYQAQPFGDNLPENNQALAVEIDQDLFNDQGEVDWTKLDHKARHCVEVFLAALPTVGHS

Solvent-accessible surface area (backbone atoms only — not comparable to full-atom values): 15357 Å² total; per-residue (Å²): 100,34,82,37,62,90,43,52,52,52,44,54,51,46,56,69,43,47,54,64,39,39,55,45,32,50,52,42,40,55,59,53,49,73,75,42,93,49,51,73,47,82,42,79,38,67,68,96,59,43,44,51,29,44,39,34,37,51,97,90,40,48,38,31,34,50,49,64,38,51,27,42,32,55,50,22,66,74,44,75,56,73,64,29,48,88,55,75,77,82,60,75,50,75,37,83,50,41,71,36,65,84,37,35,48,96,84,71,44,76,35,65,67,56,45,49,51,45,26,41,47,56,43,50,53,55,63,66,66,50,78,76,78,68,82,119,100,34,81,37,64,91,43,51,53,52,45,54,51,46,56,69,43,47,54,63,39,40,53,46,34,52,53,43,41,55,60,54,50,73,76,42,92,49,51,74,46,81,44,79,38,65,68,94,59,42,45,51,29,44,39,33,36,52,98,90,42,47,40,31,32,49,50,64,39,52,28,42,32,57,52,22,65,74,45,76,56,71,65,27,51,89,56,75,78,82,60,75,50,76,38,82,51,42,74,37,66,85,36,36,46,96,85,72,42,77,34,64,66,56,46,49,51,45,26,42,49,54,44,50,53,56,63,65,68,48,80,78,78,69,82,120

Radius of gyration: 21.43 Å; Cα contacts (8 Å, |Δi|>4): 421; chains: 2; bounding box: 42×81×42 Å